Protein AF-A0A7J9WVG6-F1 (afdb_monomer)

Sequence (294 aa):
MSDHRLTCHSIALPLRGFLDGAHSSAGTVLGSSSAAVYLALGDAVVALTARSVPLMPNGATVVENEGLDAFESGAGVRLSAAGVRGGRVEVVWDRAGLVDLSVPDNQGYDARDVARKGRELLGAMGHDSDPITAIADARPELVAGEGFDGVRLLLAALRDEQPEAAADAARVLTGRGPGLTPDGDDLLAAAAAAMIAFERPAGLNRKVARELRSALLVHDLGERTGALSVTLLRSAARGQVIDPVRALLDLSVERATWMGALGRLERIGHGTGGTYALGCALGALALAGSYRRN

Nearest PDB structures (foldseek):
  8peg-assembly1_Z  TM=3.499E-01  e=4.105E-01  Escherichia coli
  2mfl-assembly1_A  TM=4.097E-01  e=1.331E+00  Escherichia coli DH1
  7a05-assembly1_A  TM=4.339E-01  e=1.903E+00  Vibrio vulnificus
  6s4m-assembly1_A  TM=1.837E-01  e=5.861E+00  Homo sapiens

Structure (mmCIF, N/CA/C/O backbone):
data_AF-A0A7J9WVG6-F1
#
_entry.id   AF-A0A7J9WVG6-F1
#
loop_
_atom_site.group_PDB
_atom_site.id
_atom_site.type_symbol
_atom_site.label_atom_id
_atom_site.label_alt_id
_atom_site.label_comp_id
_atom_site.label_asym_id
_atom_site.label_entity_id
_atom_site.label_seq_id
_atom_site.pdbx_PDB_ins_code
_atom_site.Cartn_x
_atom_site.Cartn_y
_atom_site.Cartn_z
_atom_site.occupancy
_atom_site.B_iso_or_equiv
_atom_site.auth_seq_id
_atom_site.auth_comp_id
_atom_site.auth_asym_id
_atom_site.auth_atom_id
_atom_site.pdbx_PDB_model_num
ATOM 1 N N . MET A 1 1 ? 19.992 -9.299 -30.649 1.00 50.34 1 MET A N 1
ATOM 2 C CA . MET A 1 1 ? 20.157 -10.341 -29.612 1.00 50.34 1 MET A CA 1
ATOM 3 C C . MET A 1 1 ? 20.209 -9.626 -28.270 1.00 50.34 1 MET A C 1
ATOM 5 O O . MET A 1 1 ? 20.648 -8.485 -28.261 1.00 50.34 1 MET A O 1
ATOM 9 N N . SER A 1 2 ? 19.655 -10.199 -27.200 1.00 57.50 2 SER A N 1
ATOM 10 C CA . SER A 1 2 ? 19.765 -9.629 -25.847 1.00 57.50 2 SER A CA 1
ATOM 11 C C . SER A 1 2 ? 21.112 -10.027 -25.252 1.00 57.50 2 SER A C 1
ATOM 13 O O . SER A 1 2 ? 21.437 -11.213 -25.270 1.00 57.50 2 SER A O 1
ATOM 15 N N . ASP A 1 3 ? 21.860 -9.054 -24.740 1.00 76.38 3 ASP A N 1
ATOM 16 C CA . ASP A 1 3 ? 23.181 -9.269 -24.138 1.00 76.38 3 ASP A CA 1
ATOM 17 C C . ASP A 1 3 ? 23.070 -9.610 -22.640 1.00 76.38 3 ASP A C 1
ATOM 19 O O . ASP A 1 3 ? 23.973 -10.219 -22.072 1.00 76.38 3 ASP A O 1
ATOM 23 N N . HIS A 1 4 ? 21.929 -9.291 -22.012 1.00 85.56 4 HIS A N 1
ATOM 24 C CA . HIS A 1 4 ? 21.648 -9.579 -20.606 1.00 85.56 4 HIS A CA 1
ATOM 25 C C . HIS A 1 4 ? 20.356 -10.384 -20.478 1.00 85.56 4 HIS A C 1
ATOM 27 O O . HIS A 1 4 ? 19.274 -9.901 -20.815 1.00 85.56 4 HIS A O 1
ATOM 33 N N . ARG A 1 5 ? 20.466 -11.625 -19.999 1.00 92.31 5 ARG A N 1
ATOM 34 C CA . ARG A 1 5 ? 19.318 -12.492 -19.720 1.00 92.31 5 ARG A CA 1
ATOM 35 C C . ARG A 1 5 ? 19.215 -12.717 -18.217 1.00 92.31 5 ARG A C 1
ATOM 37 O O . ARG A 1 5 ? 20.153 -13.242 -17.629 1.00 92.31 5 ARG A O 1
ATOM 44 N N . LEU A 1 6 ? 18.084 -12.331 -17.638 1.00 93.62 6 LEU A N 1
ATOM 45 C CA . LEU A 1 6 ? 17.775 -12.472 -16.217 1.00 93.62 6 LEU A CA 1
ATOM 46 C C . LEU A 1 6 ? 16.666 -13.503 -16.021 1.00 93.62 6 LEU A C 1
ATOM 48 O O . LEU A 1 6 ? 15.741 -13.609 -16.834 1.00 93.62 6 LEU A O 1
ATOM 52 N N . THR A 1 7 ? 16.743 -14.245 -14.926 1.00 93.94 7 THR A N 1
ATOM 53 C CA . THR A 1 7 ? 15.785 -15.292 -14.583 1.00 93.94 7 THR A CA 1
ATOM 54 C C . THR A 1 7 ? 14.879 -14.799 -13.474 1.00 93.94 7 THR A C 1
ATOM 56 O O . THR A 1 7 ? 15.333 -14.321 -12.438 1.00 93.94 7 THR A O 1
ATOM 59 N N . CYS A 1 8 ? 13.572 -14.929 -13.655 1.00 94.44 8 CYS A N 1
ATOM 60 C CA . CYS A 1 8 ? 12.636 -14.595 -12.601 1.00 94.44 8 CYS A CA 1
ATOM 61 C C . CYS A 1 8 ? 12.640 -15.666 -11.505 1.00 94.44 8 CYS A C 1
ATOM 63 O O . CYS A 1 8 ? 12.499 -16.857 -11.769 1.00 94.44 8 CYS A O 1
ATOM 65 N N . HIS A 1 9 ? 12.791 -15.227 -10.260 1.00 94.44 9 HIS A N 1
ATOM 66 C CA . HIS A 1 9 ? 12.661 -16.067 -9.081 1.00 94.44 9 HIS A CA 1
ATOM 67 C C . HIS A 1 9 ? 11.194 -16.247 -8.684 1.00 94.44 9 HIS A C 1
ATOM 69 O O . HIS A 1 9 ? 10.753 -17.368 -8.430 1.00 94.44 9 HIS A O 1
ATOM 75 N N . SER A 1 10 ? 10.443 -15.147 -8.622 1.00 95.50 10 SER A N 1
ATOM 76 C CA . SER A 1 10 ? 9.052 -15.153 -8.180 1.00 95.50 10 SER A CA 1
ATOM 77 C C . SER A 1 10 ? 8.214 -14.075 -8.857 1.00 95.50 10 SER A C 1
ATOM 79 O O . SER A 1 10 ? 8.707 -13.000 -9.189 1.00 95.50 10 SER A O 1
ATOM 81 N N . ILE A 1 11 ? 6.927 -14.364 -9.043 1.00 95.44 11 ILE A N 1
ATOM 82 C CA . ILE A 1 11 ? 5.929 -13.462 -9.622 1.00 95.44 11 ILE A CA 1
ATOM 83 C C . ILE A 1 11 ? 4.777 -13.330 -8.632 1.00 95.44 11 ILE A C 1
ATOM 85 O O . ILE A 1 11 ? 4.250 -14.329 -8.132 1.00 95.44 11 ILE A O 1
ATOM 89 N N . ALA A 1 12 ? 4.360 -12.095 -8.369 1.00 96.25 12 ALA A N 1
ATOM 90 C CA . ALA A 1 12 ? 3.160 -11.841 -7.593 1.00 96.25 12 ALA A CA 1
ATOM 91 C C . ALA A 1 12 ? 1.921 -12.323 -8.367 1.00 96.25 12 ALA A C 1
ATOM 93 O O . ALA A 1 12 ? 1.764 -12.023 -9.554 1.00 96.25 12 ALA A O 1
ATOM 94 N N . LEU A 1 13 ? 1.003 -13.036 -7.707 1.00 94.62 13 LEU A N 1
ATOM 95 C CA . LEU A 1 13 ? -0.240 -13.500 -8.340 1.00 94.62 13 LEU A CA 1
ATOM 96 C C . LEU A 1 13 ? -1.034 -12.392 -9.065 1.00 94.62 13 LEU A C 1
ATOM 98 O O . LEU A 1 13 ? -1.532 -12.669 -10.159 1.00 94.62 13 LEU A O 1
ATOM 102 N N . PRO A 1 14 ? -1.134 -11.143 -8.557 1.00 91.00 14 PRO A N 1
ATOM 103 C CA . PRO A 1 14 ? -1.806 -10.074 -9.294 1.00 91.00 14 PRO A CA 1
ATOM 104 C C . PRO A 1 14 ? -1.133 -9.754 -10.635 1.00 91.00 14 PRO A C 1
ATOM 106 O O . PRO A 1 14 ? -1.826 -9.582 -11.639 1.00 91.00 14 PRO A O 1
ATOM 109 N N . LEU A 1 15 ? 0.205 -9.750 -10.688 1.00 92.38 15 LEU A N 1
ATOM 110 C CA . LEU A 1 15 ? 0.941 -9.610 -11.945 1.00 92.38 15 LEU A CA 1
ATOM 111 C C . LEU A 1 15 ? 0.697 -10.810 -12.869 1.00 92.38 15 LEU A C 1
ATOM 113 O O . LEU A 1 15 ? 0.513 -10.624 -14.070 1.00 92.38 15 LEU A O 1
ATOM 117 N N . ARG A 1 16 ? 0.635 -12.036 -12.333 1.00 90.81 16 ARG A N 1
ATOM 118 C CA . ARG A 1 16 ? 0.307 -13.217 -13.144 1.00 90.81 16 ARG A CA 1
ATOM 119 C C . ARG A 1 16 ? -1.070 -13.089 -13.803 1.00 90.81 16 ARG A C 1
ATOM 121 O O . ARG A 1 16 ? -1.178 -13.323 -15.001 1.00 90.81 16 ARG A O 1
ATOM 128 N N . GLY A 1 17 ? -2.086 -12.649 -13.061 1.00 86.31 17 GLY A N 1
ATOM 129 C CA . GLY A 1 17 ? -3.422 -12.405 -13.615 1.00 86.31 17 GLY A CA 1
ATOM 130 C C . GLY A 1 17 ? -3.431 -11.330 -14.709 1.00 86.31 17 GLY A C 1
ATOM 131 O O . GLY A 1 17 ? -4.105 -11.490 -15.725 1.00 86.31 17 GLY A O 1
ATOM 132 N N . PHE A 1 18 ? -2.636 -10.267 -14.546 1.00 86.06 18 PHE A N 1
ATOM 133 C CA . PHE A 1 18 ? -2.433 -9.258 -15.591 1.00 86.06 18 PHE A CA 1
ATOM 134 C C . PHE A 1 18 ? -1.791 -9.854 -16.857 1.00 86.06 18 PHE A C 1
ATOM 136 O O . PHE A 1 18 ? -2.242 -9.573 -17.966 1.00 86.06 18 PHE A O 1
ATOM 143 N N . LEU A 1 19 ? -0.783 -10.718 -16.698 1.00 86.00 19 LEU A N 1
ATOM 144 C CA . LEU A 1 19 ? -0.111 -11.410 -17.804 1.00 86.00 19 LEU A CA 1
ATOM 145 C C . LEU A 1 19 ? -1.028 -12.381 -18.555 1.00 86.00 19 LEU A C 1
ATOM 147 O O . LEU A 1 19 ? -0.918 -12.490 -19.770 1.00 86.00 19 LEU A O 1
ATOM 151 N N . ASP A 1 20 ? -1.922 -13.076 -17.853 1.00 83.50 20 ASP A N 1
ATOM 152 C CA . ASP A 1 20 ? -2.851 -14.028 -18.473 1.00 83.50 20 ASP A CA 1
ATOM 153 C C . ASP A 1 20 ? -3.921 -13.322 -19.327 1.00 83.50 20 ASP A C 1
ATOM 155 O O . ASP A 1 20 ? -4.368 -13.866 -20.337 1.00 83.50 20 ASP A O 1
ATOM 159 N N . GLY A 1 21 ? -4.300 -12.092 -18.961 1.00 77.81 21 GLY A N 1
ATOM 160 C CA . GLY A 1 21 ? -5.209 -11.255 -19.752 1.00 77.81 21 GLY A CA 1
ATOM 161 C C . GLY A 1 21 ? -4.528 -10.505 -20.904 1.00 77.81 21 GLY A C 1
ATOM 162 O O . GLY A 1 21 ? -5.177 -10.176 -21.897 1.00 77.81 21 GLY A O 1
ATOM 163 N N . ALA A 1 22 ? -3.226 -10.236 -20.794 1.00 66.50 22 ALA A N 1
ATOM 164 C CA . ALA A 1 22 ? -2.458 -9.499 -21.790 1.00 66.50 22 ALA A CA 1
ATOM 165 C C . ALA A 1 22 ? -1.686 -10.450 -22.720 1.00 66.50 22 ALA A C 1
ATOM 167 O O . ALA A 1 22 ? -0.625 -10.956 -22.367 1.00 66.50 22 ALA A O 1
ATOM 168 N N . HIS A 1 23 ? -2.155 -10.642 -23.960 1.00 66.44 23 HIS A N 1
ATOM 169 C CA . HIS A 1 23 ? -1.407 -11.421 -24.964 1.00 66.44 23 HIS A CA 1
ATOM 170 C C . HIS A 1 23 ? 0.027 -10.890 -25.161 1.00 66.44 23 HIS A C 1
ATOM 172 O O . HIS A 1 23 ? 0.986 -11.660 -25.236 1.00 66.44 23 HIS A O 1
ATOM 178 N N . SER A 1 24 ? 0.173 -9.564 -25.224 1.00 79.94 24 SER A N 1
ATOM 179 C CA . SER A 1 24 ? 1.432 -8.834 -25.079 1.00 79.94 24 SER A CA 1
ATOM 180 C C . SER A 1 24 ? 1.130 -7.347 -24.900 1.00 79.94 24 SER A C 1
ATOM 182 O O . SER A 1 24 ? 0.248 -6.819 -25.577 1.00 79.94 24 SER A O 1
ATOM 184 N N . SER A 1 25 ? 1.887 -6.668 -24.039 1.00 87.88 25 SER A N 1
ATOM 185 C CA . SER A 1 25 ? 1.748 -5.228 -23.796 1.00 87.88 25 SER A CA 1
ATOM 186 C C . SER A 1 25 ? 3.049 -4.507 -24.127 1.00 87.88 25 SER A C 1
ATOM 188 O O . SER A 1 25 ? 4.124 -4.913 -23.682 1.00 87.88 25 SER A O 1
ATOM 190 N N . ALA A 1 26 ? 2.955 -3.439 -24.920 1.00 93.31 26 ALA A N 1
ATOM 191 C CA . ALA A 1 26 ? 4.053 -2.503 -25.126 1.00 93.31 26 ALA A CA 1
ATOM 192 C C . ALA A 1 26 ? 4.050 -1.449 -24.014 1.00 93.31 26 ALA A C 1
ATOM 194 O O . ALA A 1 26 ? 2.989 -1.066 -23.520 1.00 93.31 26 ALA A O 1
ATOM 195 N N . GLY A 1 27 ? 5.233 -0.988 -23.633 1.00 95.12 27 GLY A N 1
ATOM 196 C CA . GLY A 1 27 ? 5.402 -0.024 -22.558 1.00 95.12 27 GLY A CA 1
ATOM 197 C C . GLY A 1 27 ? 6.716 0.724 -22.640 1.00 95.12 27 GLY A C 1
ATOM 198 O O . GLY A 1 27 ? 7.462 0.591 -23.613 1.00 95.12 27 GLY A O 1
ATOM 199 N N . THR A 1 28 ? 7.011 1.478 -21.590 1.00 96.75 28 THR A N 1
ATOM 200 C CA . THR A 1 28 ? 8.250 2.244 -21.449 1.00 96.75 28 THR A CA 1
ATOM 201 C C . THR A 1 28 ? 8.879 2.027 -20.079 1.00 96.75 28 THR A C 1
ATOM 203 O O . THR A 1 28 ? 8.191 1.798 -19.084 1.00 96.75 28 THR A O 1
ATOM 206 N N . VAL A 1 29 ? 10.206 2.092 -20.013 1.00 96.75 29 VAL A N 1
ATOM 207 C CA . VAL A 1 29 ? 10.931 2.118 -18.740 1.00 96.75 29 VAL A CA 1
ATOM 208 C C . VAL A 1 29 ? 10.735 3.489 -18.094 1.00 96.75 29 VAL A C 1
ATOM 210 O O . VAL A 1 29 ? 11.120 4.503 -18.672 1.00 96.75 29 VAL A O 1
ATOM 213 N N . LEU A 1 30 ? 10.159 3.533 -16.893 1.00 94.50 30 LEU A N 1
ATOM 214 C CA . LEU A 1 30 ? 10.039 4.763 -16.102 1.00 94.50 30 LEU A CA 1
ATOM 215 C C . LEU A 1 30 ? 11.356 5.123 -15.411 1.00 94.50 30 LEU A C 1
ATOM 217 O O . LEU A 1 30 ? 11.703 6.293 -15.292 1.00 94.50 30 LEU A O 1
ATOM 221 N N . GLY A 1 31 ? 12.081 4.106 -14.956 1.00 93.19 31 GLY A N 1
ATOM 222 C CA . GLY A 1 31 ? 13.366 4.249 -14.292 1.00 93.19 31 GLY A CA 1
ATOM 223 C C . GLY A 1 31 ? 13.932 2.892 -13.907 1.00 93.19 31 GLY A C 1
ATOM 224 O O . GLY A 1 31 ? 13.181 1.927 -13.732 1.00 93.19 31 GLY A O 1
ATOM 225 N N . SER A 1 32 ? 15.251 2.830 -13.781 1.00 93.62 32 SER A N 1
ATOM 226 C CA . SER A 1 32 ? 15.993 1.624 -13.431 1.00 93.62 32 SER A CA 1
ATOM 227 C C . SER A 1 32 ? 17.107 1.927 -12.432 1.00 93.62 32 SER A C 1
ATOM 229 O O . SER A 1 32 ? 17.576 3.055 -12.277 1.00 93.62 32 SER A O 1
ATOM 231 N N . SER A 1 33 ? 17.497 0.887 -11.714 1.00 91.44 33 SER A N 1
ATOM 232 C CA . SER A 1 33 ? 18.620 0.829 -10.789 1.00 91.44 33 SER A CA 1
ATOM 233 C C . SER A 1 33 ? 19.057 -0.630 -10.679 1.00 91.44 33 SER A C 1
ATOM 235 O O . SER A 1 33 ? 18.370 -1.522 -11.179 1.00 91.44 33 SER A O 1
ATOM 237 N N . SER A 1 34 ? 20.143 -0.902 -9.958 1.00 89.69 34 SER A N 1
ATOM 238 C CA . SER A 1 34 ? 20.548 -2.283 -9.672 1.00 89.69 34 SER A CA 1
ATOM 239 C C . SER A 1 34 ? 19.482 -3.064 -8.891 1.00 89.69 34 SER A C 1
ATOM 241 O O . SER A 1 34 ? 19.377 -4.278 -9.035 1.00 89.69 34 SER A O 1
ATOM 243 N N . ALA A 1 35 ? 18.662 -2.377 -8.089 1.00 90.69 35 ALA A N 1
ATOM 244 C CA . ALA A 1 35 ? 17.692 -3.001 -7.195 1.00 90.69 35 ALA A CA 1
ATOM 245 C C . ALA A 1 35 ? 16.281 -3.131 -7.790 1.00 90.69 35 ALA A C 1
ATOM 247 O O . ALA A 1 35 ? 15.523 -4.005 -7.368 1.00 90.69 35 ALA A O 1
ATOM 248 N N . ALA A 1 36 ? 15.902 -2.261 -8.727 1.00 92.75 36 ALA A N 1
ATOM 249 C CA . ALA A 1 36 ? 14.561 -2.251 -9.300 1.00 92.75 36 ALA A CA 1
ATOM 250 C C . ALA A 1 36 ? 14.499 -1.545 -10.656 1.00 92.75 36 ALA A C 1
ATOM 252 O O . ALA A 1 36 ? 15.204 -0.561 -10.884 1.00 92.75 36 ALA A O 1
ATOM 253 N N . VAL A 1 37 ? 13.574 -1.995 -11.500 1.00 95.19 37 VAL A N 1
ATOM 254 C CA . VAL A 1 37 ? 13.115 -1.304 -12.709 1.00 95.19 37 VAL A CA 1
ATOM 255 C C . VAL A 1 37 ? 11.590 -1.221 -12.705 1.00 95.19 37 VAL A C 1
ATOM 257 O O . VAL A 1 37 ? 10.898 -2.182 -12.363 1.00 95.19 37 VAL A O 1
ATOM 260 N N . TYR A 1 38 ? 11.067 -0.064 -13.102 1.00 96.25 38 TYR A N 1
ATOM 261 C CA . TYR A 1 38 ? 9.634 0.200 -13.190 1.00 96.25 38 TYR A CA 1
ATOM 262 C C . TYR A 1 38 ? 9.226 0.390 -14.647 1.00 96.25 38 TYR A C 1
ATOM 264 O O . TYR A 1 38 ? 9.814 1.198 -15.367 1.00 96.25 38 TYR A O 1
ATOM 272 N N . LEU A 1 39 ? 8.214 -0.353 -15.083 1.00 96.69 39 LEU A N 1
ATOM 273 C CA . LEU A 1 39 ? 7.766 -0.422 -16.470 1.00 96.69 39 LEU A CA 1
ATOM 274 C C . LEU A 1 39 ? 6.335 0.101 -16.571 1.00 96.69 39 LEU A C 1
ATOM 276 O O . LEU A 1 39 ? 5.424 -0.523 -16.034 1.00 96.69 39 LEU A O 1
ATOM 280 N N . ALA A 1 40 ? 6.119 1.218 -17.260 1.00 95.56 40 ALA A N 1
ATOM 281 C CA . ALA A 1 40 ? 4.779 1.715 -17.554 1.00 95.56 40 ALA A CA 1
ATOM 282 C C . ALA A 1 40 ? 4.163 0.925 -18.710 1.00 95.56 40 ALA A C 1
ATOM 284 O O . ALA A 1 40 ? 4.734 0.857 -19.798 1.00 95.56 40 ALA A O 1
ATOM 285 N N . LEU A 1 41 ? 2.992 0.337 -18.475 1.00 92.94 41 LEU A N 1
ATOM 286 C CA . LEU A 1 41 ? 2.266 -0.526 -19.403 1.00 92.94 41 LEU A CA 1
ATOM 287 C C . LEU A 1 41 ? 0.787 -0.128 -19.391 1.00 92.94 41 LEU A C 1
ATOM 289 O O . LEU A 1 41 ? -0.013 -0.677 -18.635 1.00 92.94 41 LEU A O 1
ATOM 293 N N . GLY A 1 42 ? 0.425 0.852 -20.221 1.00 88.44 42 GLY A N 1
ATOM 294 C CA . GLY A 1 42 ? -0.917 1.434 -20.202 1.00 88.44 42 GLY A CA 1
ATOM 295 C C . GLY A 1 42 ? -1.173 2.186 -18.895 1.00 88.44 42 GLY A C 1
ATOM 296 O O . GLY A 1 42 ? -0.459 3.135 -18.584 1.00 88.44 42 GLY A O 1
ATOM 297 N N . ASP A 1 43 ? -2.184 1.760 -18.138 1.00 87.31 43 ASP A N 1
ATOM 298 C CA . ASP A 1 43 ? -2.589 2.363 -16.862 1.00 87.31 43 ASP A CA 1
ATOM 299 C C . ASP A 1 43 ? -1.985 1.672 -15.624 1.00 87.31 43 ASP A C 1
ATOM 301 O O . ASP A 1 43 ? -2.358 1.988 -14.491 1.00 87.31 43 ASP A O 1
ATOM 305 N N . ALA A 1 44 ? -1.062 0.731 -15.837 1.00 91.81 44 ALA A N 1
ATOM 306 C CA . ALA A 1 44 ? -0.383 -0.015 -14.790 1.00 91.81 44 ALA A CA 1
ATOM 307 C C . ALA A 1 44 ? 1.136 0.162 -14.868 1.00 91.81 44 ALA A C 1
ATOM 309 O O . ALA A 1 44 ? 1.719 0.349 -15.938 1.00 91.81 44 ALA A O 1
ATOM 310 N N . VAL A 1 45 ? 1.791 0.039 -13.717 1.00 96.06 45 VAL A N 1
ATOM 311 C CA . VAL A 1 45 ? 3.245 -0.098 -13.625 1.00 96.06 45 VAL A CA 1
ATOM 312 C C . VAL A 1 45 ? 3.583 -1.521 -13.216 1.00 96.06 45 VAL A C 1
ATOM 314 O O . VAL A 1 45 ? 3.003 -2.034 -12.266 1.00 96.06 45 VAL A O 1
ATOM 317 N N . VAL A 1 46 ? 4.543 -2.149 -13.887 1.00 96.38 46 VAL A N 1
ATOM 318 C CA . VAL A 1 46 ? 5.130 -3.425 -13.462 1.00 96.38 46 VAL A CA 1
ATOM 319 C C . VAL A 1 46 ? 6.496 -3.170 -12.847 1.00 96.38 46 VAL A C 1
ATOM 321 O O . VAL A 1 46 ? 7.318 -2.473 -13.439 1.00 96.38 46 VAL A O 1
ATOM 324 N N . ALA A 1 47 ? 6.737 -3.725 -11.662 1.00 96.00 47 ALA A N 1
ATOM 325 C CA . ALA A 1 47 ? 8.019 -3.618 -10.972 1.00 96.00 47 ALA A CA 1
ATOM 326 C C . ALA A 1 47 ? 8.817 -4.918 -11.127 1.00 96.00 47 ALA A C 1
ATOM 328 O O . ALA A 1 47 ? 8.335 -5.982 -10.744 1.00 96.00 47 ALA A O 1
ATOM 329 N N . LEU A 1 48 ? 10.039 -4.854 -11.655 1.00 95.94 48 LEU A N 1
ATOM 330 C CA . LEU A 1 48 ? 10.987 -5.966 -11.542 1.00 95.94 48 LEU A CA 1
ATOM 331 C C . LEU A 1 48 ? 12.024 -5.597 -10.495 1.00 95.94 48 LEU A C 1
ATOM 333 O O . LEU A 1 48 ? 12.612 -4.521 -10.578 1.00 95.94 48 LEU A O 1
ATOM 337 N N . THR A 1 49 ? 12.235 -6.463 -9.513 1.00 94.25 49 THR A N 1
ATOM 338 C CA . THR A 1 49 ? 13.070 -6.158 -8.352 1.00 94.25 49 THR A CA 1
ATOM 339 C C . THR A 1 49 ? 14.141 -7.214 -8.111 1.00 94.25 49 THR A C 1
ATOM 341 O O . THR A 1 49 ? 13.956 -8.393 -8.410 1.00 94.25 49 THR A O 1
ATOM 344 N N . ALA A 1 50 ? 15.273 -6.808 -7.544 1.00 92.38 50 ALA A N 1
ATOM 345 C CA . ALA A 1 50 ? 16.257 -7.729 -6.991 1.00 92.38 50 ALA A CA 1
ATOM 346 C C . ALA A 1 50 ? 15.719 -8.377 -5.701 1.00 92.38 50 ALA A C 1
ATOM 348 O O . ALA A 1 50 ? 14.829 -7.837 -5.043 1.00 92.38 50 ALA A O 1
ATOM 349 N N . ARG A 1 51 ? 16.303 -9.507 -5.277 1.00 88.44 51 ARG A N 1
ATOM 350 C CA . ARG A 1 51 ? 15.876 -10.240 -4.060 1.00 88.44 51 ARG A CA 1
ATOM 351 C C . ARG A 1 51 ? 15.986 -9.450 -2.756 1.00 88.44 51 ARG A C 1
ATOM 353 O O . ARG A 1 51 ? 15.374 -9.827 -1.760 1.00 88.44 51 ARG A O 1
ATOM 360 N N . SER A 1 52 ? 16.782 -8.387 -2.741 1.00 84.88 52 SER A N 1
ATOM 361 C CA . SER A 1 52 ? 16.922 -7.493 -1.590 1.00 84.88 52 SER A CA 1
ATOM 362 C C . SER A 1 52 ? 15.712 -6.578 -1.389 1.00 84.88 52 SER A C 1
ATOM 364 O O . SER A 1 52 ? 15.522 -6.070 -0.283 1.00 84.88 52 SER A O 1
ATOM 366 N N . VAL A 1 53 ? 14.897 -6.378 -2.427 1.00 89.00 53 VAL A N 1
ATOM 367 C CA . VAL A 1 53 ? 13.702 -5.537 -2.392 1.00 89.00 53 VAL A CA 1
ATOM 368 C C . VAL A 1 53 ? 12.475 -6.435 -2.236 1.00 89.00 53 VAL A C 1
ATOM 370 O O . VAL A 1 53 ? 12.300 -7.369 -3.024 1.00 89.00 53 VAL A O 1
ATOM 373 N N . PRO A 1 54 ? 11.604 -6.180 -1.246 1.00 91.19 54 PRO A N 1
ATOM 374 C CA . PRO A 1 54 ? 10.417 -7.001 -1.054 1.00 91.19 54 PRO A CA 1
ATOM 375 C C . PRO A 1 54 ? 9.502 -7.016 -2.284 1.00 91.19 54 PRO A C 1
ATOM 377 O O . PRO A 1 54 ? 9.325 -6.003 -2.962 1.00 91.19 54 PRO A O 1
ATOM 380 N N . LEU A 1 55 ? 8.917 -8.182 -2.565 1.00 93.69 55 LEU A N 1
ATOM 381 C CA . LEU A 1 55 ? 8.063 -8.384 -3.732 1.00 93.69 55 LEU A CA 1
ATOM 382 C C . LEU A 1 55 ? 6.803 -7.513 -3.643 1.00 93.69 55 LEU A C 1
ATOM 384 O O . LEU A 1 55 ? 6.031 -7.615 -2.686 1.00 93.69 55 LEU A O 1
ATOM 388 N N . MET A 1 56 ? 6.601 -6.683 -4.667 1.00 94.31 56 MET A N 1
ATOM 389 C CA . MET A 1 56 ? 5.444 -5.798 -4.820 1.00 94.31 56 MET A CA 1
ATOM 390 C C . MET A 1 56 ? 4.274 -6.536 -5.496 1.00 94.31 56 MET A C 1
ATOM 392 O O . MET A 1 56 ? 4.513 -7.423 -6.320 1.00 94.31 56 MET A O 1
ATOM 396 N N . PRO A 1 57 ? 3.008 -6.163 -5.223 1.00 95.62 57 PRO A N 1
ATOM 397 C CA . PRO A 1 57 ? 1.836 -6.835 -5.800 1.00 95.62 57 PRO A CA 1
ATOM 398 C C . PRO A 1 57 ? 1.784 -6.755 -7.332 1.00 95.62 57 PRO A C 1
ATOM 400 O O . PRO A 1 57 ? 1.293 -7.666 -7.991 1.00 95.62 57 PRO A O 1
ATOM 403 N N . ASN A 1 58 ? 2.337 -5.692 -7.908 1.00 95.75 58 ASN A N 1
ATOM 404 C CA . ASN A 1 58 ? 2.449 -5.449 -9.343 1.00 95.75 58 ASN A CA 1
ATOM 405 C C . ASN A 1 58 ? 3.784 -5.936 -9.934 1.00 95.75 58 ASN A C 1
ATOM 407 O O . ASN A 1 58 ? 4.203 -5.444 -10.982 1.00 95.75 58 ASN A O 1
ATOM 411 N N . GLY A 1 59 ? 4.497 -6.832 -9.248 1.00 95.62 59 GLY A N 1
ATOM 412 C CA . GLY A 1 59 ? 5.893 -7.091 -9.558 1.00 95.62 59 GLY A CA 1
ATOM 413 C C . GLY A 1 59 ? 6.328 -8.545 -9.611 1.00 95.62 59 GLY A C 1
ATOM 414 O O . GLY A 1 59 ? 5.578 -9.488 -9.347 1.00 95.62 59 GLY A O 1
ATOM 415 N N . ALA A 1 60 ? 7.591 -8.688 -9.987 1.00 95.88 60 ALA A N 1
ATOM 416 C CA . ALA A 1 60 ? 8.328 -9.933 -10.035 1.00 95.88 60 ALA A CA 1
ATOM 417 C C . ALA A 1 60 ? 9.744 -9.708 -9.499 1.00 95.88 60 ALA A C 1
ATOM 419 O O . ALA A 1 60 ? 10.336 -8.650 -9.706 1.00 95.88 60 ALA A O 1
ATOM 420 N N . THR A 1 61 ? 10.304 -10.714 -8.842 1.00 95.38 61 THR A N 1
ATOM 421 C CA . THR A 1 61 ? 11.680 -10.683 -8.349 1.00 95.38 61 THR A CA 1
ATOM 422 C C . THR A 1 61 ? 12.576 -11.494 -9.277 1.00 95.38 61 THR A C 1
ATOM 424 O O . THR A 1 61 ? 12.213 -12.604 -9.669 1.00 95.38 61 THR A O 1
ATOM 427 N N . VAL A 1 62 ? 13.745 -10.966 -9.634 1.00 94.44 62 VAL A N 1
ATOM 428 C CA . VAL A 1 62 ? 14.773 -11.679 -10.413 1.00 94.44 62 VAL A CA 1
ATOM 429 C C . VAL A 1 62 ? 15.766 -12.400 -9.498 1.00 94.44 62 VAL A C 1
ATOM 431 O O . VAL A 1 62 ? 15.937 -12.036 -8.336 1.00 94.44 62 VAL A O 1
ATOM 434 N N . VAL A 1 63 ? 16.385 -13.470 -9.996 1.00 88.38 63 VAL A N 1
ATOM 435 C CA . VAL A 1 63 ? 17.385 -14.261 -9.260 1.00 88.38 63 VAL A CA 1
ATOM 436 C C . VAL A 1 63 ? 18.684 -13.472 -9.117 1.00 88.38 63 VAL A C 1
ATOM 438 O O . VAL A 1 63 ? 19.329 -13.499 -8.064 1.00 88.38 63 VAL A O 1
ATOM 441 N N . GLU A 1 64 ? 19.074 -12.799 -10.188 1.00 84.44 64 GLU A N 1
ATOM 442 C CA . GLU A 1 64 ? 20.291 -12.017 -10.289 1.00 84.44 64 GLU A CA 1
ATOM 443 C C . GLU A 1 64 ? 20.181 -10.739 -9.443 1.00 84.44 64 GLU A C 1
ATOM 445 O O . GLU A 1 64 ? 19.124 -10.122 -9.344 1.00 84.44 64 GLU A O 1
ATOM 450 N N . ASN A 1 65 ? 21.282 -10.338 -8.807 1.00 74.19 65 ASN A N 1
ATOM 451 C CA . ASN A 1 65 ? 21.318 -9.116 -7.993 1.00 74.19 65 ASN A CA 1
ATOM 452 C C . ASN A 1 65 ? 21.724 -7.872 -8.808 1.00 74.19 65 ASN A C 1
ATOM 454 O O . ASN A 1 65 ? 21.763 -6.777 -8.258 1.00 74.19 65 ASN A O 1
ATOM 458 N N . GLU A 1 66 ? 22.057 -8.051 -10.088 1.00 76.38 66 GLU A N 1
ATOM 459 C CA . GLU A 1 66 ? 22.570 -7.025 -11.001 1.00 76.38 66 GLU A CA 1
ATOM 460 C C . GLU A 1 66 ? 21.948 -7.205 -12.395 1.00 76.38 66 GLU A C 1
ATOM 462 O O . GLU A 1 66 ? 21.448 -8.284 -12.724 1.00 76.38 66 GLU A O 1
ATOM 467 N N . GLY A 1 67 ? 21.985 -6.154 -13.221 1.00 84.56 67 GLY A N 1
ATOM 468 C CA . GLY A 1 67 ? 21.507 -6.179 -14.606 1.00 84.56 67 GLY A CA 1
ATOM 469 C C . GLY A 1 67 ? 20.124 -5.564 -14.824 1.00 84.56 67 GLY A C 1
ATOM 470 O O . GLY A 1 67 ? 19.710 -5.401 -15.970 1.00 84.56 67 GLY A O 1
ATOM 471 N N . LEU A 1 68 ? 19.409 -5.178 -13.760 1.00 91.25 68 LEU A N 1
ATOM 472 C CA . LEU A 1 68 ? 18.177 -4.383 -13.882 1.00 91.25 68 LEU A CA 1
ATOM 473 C C . LEU A 1 68 ? 18.460 -2.929 -14.293 1.00 91.25 68 LEU A C 1
ATOM 475 O O . LEU A 1 68 ? 17.638 -2.305 -14.959 1.00 91.25 68 LEU A O 1
ATOM 479 N N . ASP A 1 69 ? 19.637 -2.411 -13.957 1.00 91.44 69 ASP A N 1
ATOM 480 C CA . ASP A 1 69 ? 20.151 -1.104 -14.370 1.00 91.44 69 ASP A CA 1
ATOM 481 C C . ASP A 1 69 ? 20.475 -1.027 -15.869 1.00 91.44 69 ASP A C 1
ATOM 483 O O . ASP A 1 69 ? 20.549 0.066 -16.424 1.00 91.44 69 ASP A O 1
ATOM 487 N N . ALA A 1 70 ? 20.592 -2.170 -16.553 1.00 92.94 70 ALA A N 1
ATOM 488 C CA . ALA A 1 70 ? 20.761 -2.222 -18.004 1.00 92.94 70 ALA A CA 1
ATOM 489 C C . ALA A 1 70 ? 19.483 -1.845 -18.786 1.00 92.94 70 ALA A C 1
ATOM 491 O O . ALA A 1 70 ? 19.530 -1.688 -20.008 1.00 92.94 70 ALA A O 1
ATOM 492 N N . PHE A 1 71 ? 18.334 -1.697 -18.115 1.00 93.75 71 PHE A N 1
ATOM 493 C CA . PHE A 1 71 ? 17.165 -1.058 -18.715 1.00 93.75 71 PHE A CA 1
ATOM 494 C C . PHE A 1 71 ? 17.380 0.456 -18.790 1.00 93.75 71 PHE A C 1
ATOM 496 O O . PHE A 1 71 ? 17.549 1.115 -17.771 1.00 93.75 71 PHE A O 1
ATOM 503 N N . GLU A 1 72 ? 17.317 1.031 -19.987 1.00 93.38 72 GLU A N 1
ATOM 504 C CA . GLU A 1 72 ? 17.464 2.477 -20.177 1.00 93.38 72 GLU A CA 1
ATOM 505 C C . GLU A 1 72 ? 16.136 3.207 -19.923 1.00 93.38 72 GLU A C 1
ATOM 507 O O . GLU A 1 72 ? 15.107 2.856 -20.504 1.00 93.38 72 GLU A O 1
ATOM 512 N N . SER A 1 73 ? 16.144 4.244 -19.082 1.00 94.62 73 SER A N 1
ATOM 513 C CA . SER A 1 73 ? 14.967 5.091 -18.841 1.00 94.62 73 SER A CA 1
ATOM 514 C C . SER A 1 73 ? 14.424 5.684 -20.144 1.00 94.62 73 SER A C 1
ATOM 516 O O . SER A 1 73 ? 15.171 6.210 -20.965 1.00 94.62 73 SER A O 1
ATOM 518 N N . GLY A 1 74 ? 13.107 5.610 -20.334 1.00 94.69 74 GLY A N 1
ATOM 519 C CA . GLY A 1 74 ? 12.422 6.032 -21.557 1.00 94.69 74 GLY A CA 1
ATOM 520 C C . GLY A 1 74 ? 12.454 5.005 -22.694 1.00 94.69 74 GLY A C 1
ATOM 521 O O . GLY A 1 74 ? 11.719 5.171 -23.669 1.00 94.69 74 GLY A O 1
ATOM 522 N N . ALA A 1 75 ? 13.238 3.926 -22.587 1.00 95.44 75 ALA A N 1
ATOM 523 C CA . ALA A 1 75 ? 13.285 2.900 -23.621 1.00 95.44 75 ALA A CA 1
ATOM 524 C C . ALA A 1 75 ? 11.980 2.099 -23.695 1.00 95.44 75 ALA A C 1
ATOM 526 O O . ALA A 1 75 ? 11.301 1.858 -22.694 1.00 95.44 75 ALA A O 1
ATOM 527 N N . GLY A 1 76 ? 11.647 1.649 -24.905 1.00 96.62 76 GLY A N 1
ATOM 528 C CA . GLY A 1 76 ? 10.502 0.779 -25.140 1.00 96.62 76 GLY A CA 1
ATOM 529 C C . GLY A 1 76 ? 10.724 -0.626 -24.580 1.00 96.62 76 GLY A C 1
ATOM 530 O O . GLY A 1 76 ? 11.793 -1.220 -24.751 1.00 96.62 76 GLY A O 1
ATOM 531 N N . VAL A 1 77 ? 9.684 -1.184 -23.965 1.00 96.38 77 VAL A N 1
ATOM 532 C CA . VAL A 1 77 ? 9.659 -2.563 -23.468 1.00 96.38 77 VAL A CA 1
ATOM 533 C C . VAL A 1 77 ? 8.449 -3.316 -23.992 1.00 96.38 77 VAL A C 1
ATOM 535 O O . VAL A 1 77 ? 7.423 -2.735 -24.351 1.00 96.38 77 VAL A O 1
ATOM 538 N N . ARG A 1 78 ? 8.561 -4.640 -24.017 1.00 95.06 78 ARG A N 1
ATOM 539 C CA . ARG A 1 78 ? 7.460 -5.550 -24.305 1.00 95.06 78 ARG A CA 1
ATOM 540 C C . ARG A 1 78 ? 7.324 -6.559 -23.178 1.00 95.06 78 ARG A C 1
ATOM 542 O O . ARG A 1 78 ? 8.267 -7.291 -22.887 1.00 95.06 78 ARG A O 1
ATOM 549 N N . LEU A 1 79 ? 6.136 -6.613 -22.594 1.00 93.56 79 LEU A N 1
ATOM 550 C CA . LEU A 1 79 ? 5.722 -7.623 -21.633 1.00 93.56 79 LEU A CA 1
ATOM 551 C C . LEU A 1 79 ? 4.901 -8.705 -22.344 1.00 93.56 79 LEU A C 1
ATOM 553 O O . LEU A 1 79 ? 4.098 -8.413 -23.236 1.00 93.56 79 LEU A O 1
ATOM 557 N N . SER A 1 80 ? 5.106 -9.959 -21.959 1.00 91.25 80 SER A N 1
ATOM 558 C CA . SER A 1 80 ? 4.339 -11.111 -22.437 1.00 91.25 80 SER A CA 1
ATOM 559 C C . SER A 1 80 ? 4.330 -12.232 -21.396 1.00 91.25 80 SER A C 1
ATOM 561 O O . SER A 1 80 ? 5.078 -12.186 -20.417 1.00 91.25 80 SER A O 1
ATOM 563 N N . ALA A 1 81 ? 3.564 -13.291 -21.660 1.00 88.06 81 ALA A N 1
ATOM 564 C CA . ALA A 1 81 ? 3.562 -14.512 -20.854 1.00 88.06 81 ALA A CA 1
ATOM 565 C C . ALA A 1 81 ? 4.914 -15.259 -20.814 1.00 88.06 81 ALA A C 1
ATOM 567 O O . ALA A 1 81 ? 5.068 -16.167 -20.002 1.00 88.06 81 ALA A O 1
ATOM 568 N N . ALA A 1 82 ? 5.887 -14.899 -21.661 1.00 89.19 82 ALA A N 1
ATOM 569 C CA . ALA A 1 82 ? 7.235 -15.476 -21.647 1.00 89.19 82 ALA A CA 1
ATOM 570 C C . ALA A 1 82 ? 8.247 -14.649 -20.833 1.00 89.19 82 ALA A C 1
ATOM 572 O O . ALA A 1 82 ? 9.252 -15.189 -20.367 1.00 89.19 82 ALA A O 1
ATOM 573 N N . GLY A 1 83 ? 8.009 -13.344 -20.682 1.00 92.50 83 GLY A N 1
ATOM 574 C CA . GLY A 1 83 ? 8.995 -12.447 -20.095 1.00 92.50 83 GLY A CA 1
ATOM 575 C C . GLY A 1 83 ? 8.759 -10.963 -20.352 1.00 92.50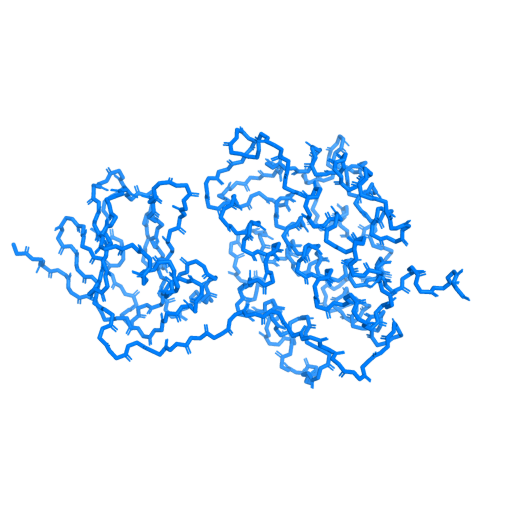 83 GLY A C 1
ATOM 576 O O . GLY A 1 83 ? 7.787 -10.564 -21.004 1.00 92.50 83 GLY A O 1
ATOM 577 N N . VAL A 1 84 ? 9.720 -10.163 -19.894 1.00 94.62 84 VAL A N 1
ATOM 578 C CA . VAL A 1 84 ? 9.943 -8.777 -20.328 1.00 94.62 84 VAL A CA 1
ATOM 579 C C . VAL A 1 84 ? 11.117 -8.741 -21.290 1.00 94.62 84 VAL A C 1
ATOM 581 O O . VAL A 1 84 ? 12.151 -9.356 -21.043 1.00 94.62 84 VAL A O 1
ATOM 584 N N . ARG A 1 85 ? 10.997 -7.955 -22.357 1.00 94.69 85 ARG A N 1
ATOM 585 C CA . ARG A 1 85 ? 12.118 -7.634 -23.240 1.00 94.69 85 ARG A CA 1
ATOM 586 C C . ARG A 1 85 ? 12.215 -6.131 -23.452 1.00 94.69 85 ARG A C 1
ATOM 588 O O . ARG A 1 85 ? 11.215 -5.504 -23.792 1.00 94.69 85 ARG A O 1
ATOM 595 N N . GLY A 1 86 ? 13.403 -5.564 -23.285 1.00 92.81 86 GLY A N 1
ATOM 596 C CA . GLY A 1 86 ? 13.660 -4.136 -23.469 1.00 92.81 86 GLY A CA 1
ATOM 597 C C . GLY A 1 86 ? 15.119 -3.891 -23.817 1.00 92.81 86 GLY A C 1
ATOM 598 O O . GLY A 1 86 ? 16.003 -4.336 -23.092 1.00 92.81 86 GLY A O 1
ATOM 599 N N . GLY A 1 87 ? 15.381 -3.215 -24.939 1.00 88.06 87 GLY A N 1
ATOM 600 C CA . GLY A 1 87 ? 16.747 -2.979 -25.418 1.00 88.06 87 GLY A CA 1
ATOM 601 C C . GLY A 1 87 ? 17.576 -4.269 -25.480 1.00 88.06 87 GLY A C 1
ATOM 602 O O . GLY A 1 87 ? 17.256 -5.192 -26.234 1.00 88.06 87 GLY A O 1
ATOM 603 N N . ARG A 1 88 ? 18.639 -4.327 -24.669 1.00 87.19 88 ARG A N 1
ATOM 604 C CA . ARG A 1 88 ? 19.558 -5.475 -24.561 1.00 87.19 88 ARG A CA 1
ATOM 605 C C . ARG A 1 88 ? 19.192 -6.465 -23.452 1.00 87.19 88 ARG A C 1
ATOM 607 O O . ARG A 1 88 ? 19.882 -7.473 -23.318 1.00 87.19 88 ARG A O 1
ATOM 614 N N . VAL A 1 89 ? 18.128 -6.210 -22.695 1.00 92.94 89 VAL A N 1
ATOM 615 C CA . VAL A 1 89 ? 17.731 -7.010 -21.534 1.00 92.94 89 VAL A CA 1
ATOM 616 C C . VAL A 1 89 ? 16.518 -7.881 -21.855 1.00 92.94 89 VAL A C 1
ATOM 618 O O . VAL A 1 89 ? 15.539 -7.445 -22.470 1.00 92.94 89 VAL A O 1
ATOM 621 N N . GLU A 1 90 ? 16.583 -9.135 -21.425 1.00 94.62 90 GLU A N 1
ATOM 622 C CA . GLU A 1 90 ? 15.475 -10.084 -21.425 1.00 94.62 90 GLU A CA 1
ATOM 623 C C . GLU A 1 90 ? 15.319 -10.661 -20.017 1.00 94.62 90 GLU A C 1
ATOM 625 O O . GLU A 1 90 ? 16.270 -11.197 -19.457 1.00 94.62 90 GLU A O 1
ATOM 630 N N . VAL A 1 91 ? 14.118 -10.575 -19.452 1.00 94.62 91 VAL A N 1
ATOM 631 C CA . VAL A 1 91 ? 13.755 -11.220 -18.187 1.00 94.62 91 VAL A CA 1
ATOM 632 C C . VAL A 1 91 ? 12.778 -12.333 -18.502 1.00 94.62 91 VAL A C 1
ATOM 634 O O . VAL A 1 91 ? 11.721 -12.061 -19.066 1.00 94.62 91 VAL A O 1
ATOM 637 N N . VAL A 1 92 ? 13.113 -13.573 -18.158 1.00 94.19 92 VAL A N 1
ATOM 638 C CA . VAL A 1 92 ? 12.270 -14.741 -18.450 1.00 94.19 92 VAL A CA 1
ATOM 639 C C . VAL A 1 92 ? 11.536 -15.231 -17.20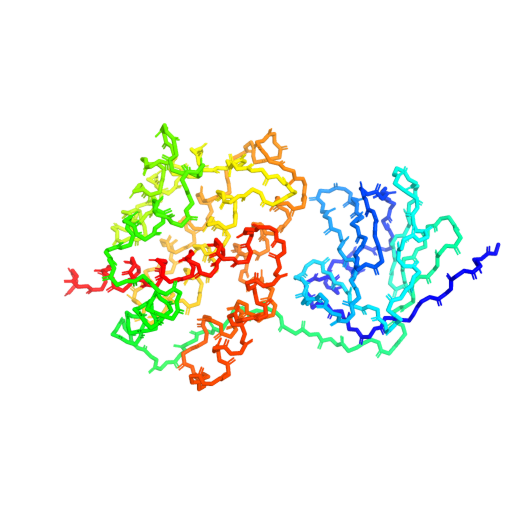7 1.00 94.19 92 VAL A C 1
ATOM 641 O O . VAL A 1 92 ? 12.116 -15.304 -16.126 1.00 94.19 92 VAL A O 1
ATOM 644 N N . TRP A 1 93 ? 10.267 -15.615 -17.365 1.00 90.50 93 TRP A N 1
ATOM 645 C CA . TRP A 1 93 ? 9.425 -16.131 -16.271 1.00 90.50 93 TRP A CA 1
ATOM 646 C C . TRP A 1 93 ? 9.646 -17.614 -15.942 1.00 90.50 93 TRP A C 1
ATOM 648 O O . TRP A 1 93 ? 8.905 -18.178 -15.137 1.00 90.50 93 TRP A O 1
ATOM 658 N N . ASP A 1 94 ? 10.607 -18.270 -16.594 1.00 83.44 94 ASP A N 1
ATOM 659 C CA . ASP A 1 94 ? 10.789 -19.720 -16.512 1.00 83.44 94 ASP A CA 1
ATOM 660 C C . ASP A 1 94 ? 10.972 -20.191 -15.059 1.00 83.44 94 ASP A C 1
ATOM 662 O O . ASP A 1 94 ? 11.882 -19.750 -14.361 1.00 83.44 94 ASP A O 1
ATOM 666 N N . ARG A 1 95 ? 10.088 -21.095 -14.612 1.00 81.69 95 ARG A N 1
ATOM 667 C CA . ARG A 1 95 ? 10.044 -21.669 -13.250 1.00 81.69 95 ARG A CA 1
ATOM 668 C C . ARG A 1 95 ? 9.886 -20.661 -12.105 1.00 81.69 95 ARG A C 1
ATOM 670 O O . ARG A 1 95 ? 10.184 -21.009 -10.962 1.00 81.69 95 ARG A O 1
ATOM 677 N N . ALA A 1 96 ? 9.399 -19.452 -12.375 1.00 89.06 96 ALA A N 1
ATOM 678 C CA . ALA A 1 96 ? 9.154 -18.480 -11.319 1.00 89.06 96 ALA A CA 1
ATOM 679 C C . ALA A 1 96 ? 8.090 -18.988 -10.329 1.00 89.06 96 ALA A C 1
ATOM 681 O O . ALA A 1 96 ? 7.006 -19.427 -10.725 1.00 89.06 96 ALA A O 1
ATOM 682 N N . GLY A 1 97 ? 8.391 -18.908 -9.033 1.00 94.19 97 GLY A N 1
ATOM 683 C CA . GLY A 1 97 ? 7.432 -19.218 -7.977 1.00 94.19 97 GLY A CA 1
ATOM 684 C C . GLY A 1 97 ? 6.292 -18.200 -7.952 1.00 94.19 97 GLY A C 1
ATOM 685 O O . GLY A 1 97 ? 6.518 -17.001 -8.101 1.00 94.19 97 GLY A O 1
ATOM 686 N N . LEU A 1 98 ? 5.062 -18.660 -7.745 1.00 95.19 98 LEU A N 1
ATOM 687 C CA . LEU A 1 98 ? 3.916 -17.770 -7.580 1.00 95.19 98 LEU A CA 1
ATOM 688 C C . LEU A 1 98 ? 3.748 -17.405 -6.108 1.00 95.19 98 LEU A C 1
ATOM 690 O O . LEU A 1 98 ? 3.738 -18.288 -5.250 1.00 95.19 98 LEU A O 1
ATOM 694 N N . VAL A 1 99 ? 3.603 -16.112 -5.825 1.00 95.44 99 VAL A N 1
ATOM 695 C CA . VAL A 1 99 ? 3.436 -15.604 -4.459 1.00 95.44 99 VAL A CA 1
ATOM 696 C C . VAL A 1 99 ? 2.091 -14.906 -4.329 1.00 95.44 99 VAL A C 1
ATOM 698 O O . VAL A 1 99 ? 1.799 -13.953 -5.058 1.00 95.44 99 VAL A O 1
ATOM 701 N N . ASP A 1 100 ? 1.276 -15.383 -3.389 1.00 95.19 100 ASP A N 1
ATOM 702 C CA . ASP A 1 100 ? 0.051 -14.700 -2.991 1.00 95.19 100 ASP A CA 1
ATOM 703 C C . ASP A 1 100 ? 0.379 -13.555 -2.033 1.00 95.19 100 ASP A C 1
ATOM 705 O O . ASP A 1 100 ? 0.971 -13.743 -0.968 1.00 95.19 100 ASP A O 1
ATOM 709 N N . LEU A 1 101 ? -0.012 -12.361 -2.454 1.00 95.56 101 LEU A N 1
ATOM 710 C CA . LEU A 1 101 ? 0.190 -11.108 -1.744 1.00 95.56 101 LEU A CA 1
ATOM 711 C C . LEU A 1 101 ? -1.135 -10.515 -1.251 1.00 95.56 101 LEU A C 1
ATOM 713 O O . LEU A 1 101 ? -1.230 -9.316 -0.977 1.00 95.56 101 LEU A O 1
ATOM 717 N N . SER A 1 102 ? -2.163 -11.358 -1.151 1.00 97.25 102 SER A N 1
ATOM 718 C CA . SER A 1 102 ? -3.442 -11.001 -0.557 1.00 97.25 102 SER A CA 1
ATOM 719 C C . SER A 1 102 ? -3.288 -10.758 0.944 1.00 97.25 102 SER A C 1
ATOM 721 O O . SER A 1 102 ? -2.597 -11.501 1.649 1.00 97.25 102 SER A O 1
ATOM 723 N N . VAL A 1 103 ? -3.947 -9.718 1.449 1.00 96.81 103 VAL A N 1
ATOM 724 C CA . VAL A 1 103 ? -4.064 -9.482 2.889 1.00 96.81 103 VAL A CA 1
ATOM 725 C C . VAL A 1 103 ? -4.766 -10.668 3.569 1.00 96.81 103 VAL A C 1
ATOM 727 O O . VAL A 1 103 ? -5.641 -11.294 2.964 1.00 96.81 103 VAL A O 1
ATOM 730 N N . PRO A 1 104 ? -4.394 -10.995 4.816 1.00 96.19 104 PRO A N 1
ATOM 731 C CA . PRO A 1 104 ? -5.034 -12.063 5.577 1.00 96.19 104 PRO A CA 1
ATOM 732 C C . PRO A 1 104 ? -6.485 -11.697 5.898 1.00 96.19 104 PRO A C 1
ATOM 734 O O . PRO A 1 104 ? -6.808 -10.531 6.111 1.00 96.19 104 PRO A O 1
ATOM 737 N N . ASP A 1 105 ? -7.366 -12.694 5.965 1.00 90.75 105 ASP A N 1
ATOM 738 C CA . ASP A 1 105 ? -8.789 -12.475 6.252 1.00 90.75 105 ASP A CA 1
ATOM 739 C C . ASP A 1 105 ? -9.117 -12.395 7.753 1.00 90.75 105 ASP A C 1
ATOM 741 O O . ASP A 1 105 ? -10.249 -12.060 8.115 1.00 90.75 105 ASP A O 1
ATOM 745 N N . ASN A 1 106 ? -8.130 -12.718 8.601 1.00 97.00 106 ASN A N 1
ATOM 746 C CA . ASN A 1 106 ? -8.173 -12.679 10.061 1.00 97.00 106 ASN A CA 1
ATOM 747 C C . ASN A 1 106 ? -9.466 -13.268 10.652 1.00 97.00 106 ASN A C 1
ATOM 749 O O . ASN A 1 106 ? -10.046 -12.728 11.599 1.00 97.00 106 ASN A O 1
ATOM 753 N N . GLN A 1 107 ? -9.937 -14.386 10.092 1.00 92.12 107 GLN A N 1
ATOM 754 C CA . GLN A 1 107 ? -11.084 -15.099 10.649 1.00 92.12 107 GLN A CA 1
ATOM 755 C C . GLN A 1 107 ? -10.793 -15.599 12.072 1.00 92.12 107 GLN A C 1
ATOM 757 O O . GLN A 1 107 ? -9.715 -16.114 12.353 1.00 92.12 107 GLN A O 1
ATOM 762 N N . GLY A 1 108 ? -11.785 -15.479 12.959 1.00 94.88 108 GLY A N 1
ATOM 763 C CA . GLY A 1 108 ? -11.697 -15.953 14.346 1.00 94.88 108 GLY A CA 1
ATOM 764 C C . GLY A 1 108 ? -11.126 -14.945 15.348 1.00 94.88 108 GLY A C 1
ATOM 765 O O . GLY A 1 108 ? -11.106 -15.249 16.537 1.00 94.88 108 GLY A O 1
ATOM 766 N N . TYR A 1 109 ? -10.721 -13.759 14.894 1.00 97.56 109 TYR A N 1
ATOM 767 C CA . TYR A 1 109 ? -10.287 -12.650 15.748 1.00 97.56 109 TYR A CA 1
ATOM 768 C C . TYR A 1 109 ? -11.404 -11.624 15.960 1.00 97.56 109 TYR A C 1
ATOM 770 O O . TYR A 1 109 ? -12.384 -11.596 15.210 1.00 97.56 109 TYR A O 1
ATOM 778 N N . ASP A 1 110 ? -11.238 -10.753 16.957 1.00 96.69 110 ASP A N 1
ATOM 779 C CA . ASP A 1 110 ? -12.185 -9.679 17.266 1.00 96.69 110 ASP A CA 1
ATOM 780 C C . ASP A 1 110 ? -11.550 -8.272 17.242 1.00 96.69 110 ASP A C 1
ATOM 782 O O . ASP A 1 110 ? -10.348 -8.079 17.022 1.00 96.69 110 ASP A O 1
ATOM 786 N N . ALA A 1 111 ? -12.369 -7.247 17.483 1.00 96.44 111 ALA A N 1
ATOM 787 C CA . ALA A 1 111 ? -11.929 -5.856 17.480 1.00 96.44 111 ALA A CA 1
ATOM 788 C C . ALA A 1 111 ? -10.861 -5.554 18.551 1.00 96.44 111 ALA A C 1
ATOM 790 O O . ALA A 1 111 ? -10.066 -4.624 18.393 1.00 96.44 111 ALA A O 1
ATOM 791 N N . ARG A 1 112 ? -10.799 -6.320 19.649 1.00 96.56 112 ARG A N 1
ATOM 792 C CA . ARG A 1 112 ? -9.773 -6.156 20.690 1.00 96.56 112 ARG A CA 1
ATOM 793 C C . ARG A 1 112 ? -8.422 -6.648 20.191 1.00 96.56 112 ARG A C 1
ATOM 795 O O . ARG A 1 112 ? -7.422 -5.986 20.481 1.00 96.56 112 ARG A O 1
ATOM 802 N N . ASP A 1 113 ? -8.393 -7.740 19.430 1.00 97.56 113 ASP A N 1
ATOM 803 C CA . ASP A 1 113 ? -7.178 -8.241 18.780 1.00 97.56 113 ASP A CA 1
ATOM 804 C C . ASP A 1 113 ? -6.639 -7.236 17.758 1.00 97.56 113 ASP A C 1
ATOM 806 O O . ASP A 1 113 ? -5.448 -6.915 17.783 1.00 97.56 113 ASP A O 1
ATOM 810 N N . VAL A 1 114 ? -7.521 -6.658 16.933 1.00 97.56 114 VAL A N 1
ATOM 811 C CA . VAL A 1 114 ? -7.166 -5.590 15.981 1.00 97.56 114 VAL A CA 1
ATOM 812 C C . VAL A 1 114 ? -6.584 -4.383 16.723 1.00 97.56 114 VAL A C 1
ATOM 814 O O . VAL A 1 114 ? -5.501 -3.899 16.389 1.00 97.56 114 VAL A O 1
ATOM 817 N N . ALA A 1 115 ? -7.246 -3.926 17.791 1.00 96.75 115 ALA A N 1
ATOM 818 C CA . ALA A 1 115 ? -6.758 -2.802 18.586 1.00 96.75 115 ALA A CA 1
ATOM 819 C C . ALA A 1 115 ? -5.405 -3.101 19.252 1.00 96.75 115 ALA A C 1
ATOM 821 O O . ALA A 1 115 ? -4.563 -2.210 19.367 1.00 96.75 115 ALA A O 1
ATOM 822 N N . ARG A 1 116 ? -5.200 -4.338 19.730 1.00 96.38 116 ARG A N 1
ATOM 823 C CA . ARG A 1 116 ? -3.923 -4.783 20.306 1.00 96.38 116 ARG A CA 1
ATOM 824 C C . ARG A 1 116 ? -2.826 -4.720 19.251 1.00 96.38 116 ARG A C 1
ATOM 826 O O . ARG A 1 116 ? -1.806 -4.096 19.516 1.00 96.38 116 ARG A O 1
ATOM 833 N N . LYS A 1 117 ? -3.060 -5.278 18.061 1.00 97.12 117 LYS A N 1
ATOM 834 C CA . LYS A 1 117 ? -2.101 -5.235 16.951 1.00 97.12 117 LYS A CA 1
ATOM 835 C C . LYS A 1 117 ? -1.737 -3.801 16.569 1.00 97.12 117 LYS A C 1
ATOM 837 O O . LYS A 1 117 ? -0.556 -3.496 16.455 1.00 97.12 117 LYS A O 1
ATOM 842 N N . GLY A 1 118 ? -2.723 -2.910 16.451 1.00 96.25 118 GLY A N 1
ATOM 843 C CA . GLY A 1 118 ? -2.485 -1.492 16.164 1.00 96.25 118 GLY A CA 1
ATOM 844 C C . GLY A 1 118 ? -1.597 -0.805 17.209 1.00 96.25 118 GLY A C 1
ATOM 845 O O . GLY A 1 118 ? -0.639 -0.127 16.848 1.00 96.25 118 GLY A O 1
ATOM 846 N N . ARG A 1 119 ? -1.850 -1.038 18.508 1.00 95.81 119 ARG A N 1
ATOM 847 C CA . ARG A 1 119 ? -0.996 -0.514 19.593 1.00 95.81 119 ARG A CA 1
ATOM 848 C C . ARG A 1 119 ? 0.408 -1.111 19.572 1.00 95.81 119 ARG A C 1
ATOM 850 O O . ARG A 1 119 ? 1.375 -0.394 19.786 1.00 95.81 119 ARG A O 1
ATOM 857 N N . GLU A 1 120 ? 0.524 -2.414 19.327 1.00 95.94 120 GLU A N 1
ATOM 858 C CA . GLU A 1 120 ? 1.822 -3.085 19.264 1.00 95.94 120 GLU A CA 1
ATOM 859 C C . GLU A 1 120 ? 2.682 -2.578 18.106 1.00 95.94 120 GLU A C 1
ATOM 861 O O . GLU A 1 120 ? 3.885 -2.417 18.293 1.00 95.94 120 GLU A O 1
ATOM 866 N N . LEU A 1 121 ? 2.075 -2.314 16.944 1.00 95.94 121 LEU A N 1
ATOM 867 C CA . LEU A 1 121 ? 2.759 -1.715 15.801 1.00 95.94 121 LEU A CA 1
ATOM 868 C C . LEU A 1 121 ? 3.235 -0.296 16.130 1.00 95.94 121 LEU A C 1
ATOM 870 O O . LEU A 1 121 ? 4.416 -0.015 15.948 1.00 95.94 121 LEU A O 1
ATOM 874 N N . LEU A 1 122 ? 2.360 0.574 16.657 1.00 95.00 122 LEU A N 1
ATOM 875 C CA . LEU A 1 122 ? 2.744 1.938 17.055 1.00 95.00 122 LEU A CA 1
ATOM 876 C C . LEU A 1 122 ? 3.903 1.940 18.059 1.00 95.00 122 LEU A C 1
ATOM 878 O O . LEU A 1 122 ? 4.915 2.595 17.818 1.00 95.00 122 LEU A O 1
ATOM 882 N N . GLY A 1 123 ? 3.795 1.144 19.127 1.00 94.94 123 GLY A N 1
ATOM 883 C CA . GLY A 1 123 ? 4.846 1.052 20.139 1.00 94.94 123 GLY A CA 1
ATOM 884 C C . GLY A 1 123 ? 6.156 0.482 19.586 1.00 94.94 123 GLY A C 1
ATOM 885 O O . GLY A 1 123 ? 7.234 0.922 19.973 1.00 94.94 123 GLY A O 1
ATOM 886 N N . ALA A 1 124 ? 6.097 -0.457 18.634 1.00 94.75 124 ALA A N 1
ATOM 887 C CA . ALA A 1 124 ? 7.293 -0.972 17.962 1.00 94.75 124 ALA A CA 1
ATOM 888 C C . ALA A 1 124 ? 8.002 0.084 17.098 1.00 94.75 124 ALA A C 1
ATOM 890 O O . ALA A 1 124 ? 9.221 0.023 16.966 1.00 94.75 124 ALA A O 1
ATOM 891 N N . MET A 1 125 ? 7.257 1.053 16.562 1.00 93.69 125 MET A N 1
ATOM 892 C CA . MET A 1 125 ? 7.796 2.217 15.848 1.00 93.69 125 MET A CA 1
ATOM 893 C C . MET A 1 125 ? 8.211 3.359 16.798 1.00 93.69 125 MET A C 1
ATOM 895 O O . MET A 1 125 ? 8.618 4.420 16.338 1.00 93.69 125 MET A O 1
ATOM 899 N N . GLY A 1 126 ? 8.125 3.161 18.120 1.00 93.25 126 GLY A N 1
ATOM 900 C CA . GLY A 1 126 ? 8.507 4.161 19.123 1.00 93.25 126 GLY A CA 1
ATOM 901 C C . GLY A 1 126 ? 7.450 5.237 19.384 1.00 93.25 126 GLY A C 1
ATOM 902 O O . GLY A 1 126 ? 7.775 6.280 19.949 1.00 93.25 126 GLY A O 1
ATOM 903 N N . HIS A 1 127 ? 6.197 5.000 18.990 1.00 90.81 127 HIS A N 1
ATOM 904 C CA . HIS A 1 127 ? 5.092 5.924 19.217 1.00 90.81 127 HIS A CA 1
ATOM 905 C C . HIS A 1 127 ? 4.158 5.402 20.316 1.00 90.81 127 HIS A C 1
ATOM 907 O O . HIS A 1 127 ? 3.355 4.498 20.088 1.00 90.81 127 HIS A O 1
ATOM 913 N N . ASP A 1 128 ? 4.232 6.018 21.497 1.00 81.44 128 ASP A N 1
ATOM 914 C CA . ASP A 1 128 ? 3.307 5.771 22.619 1.00 81.44 128 ASP A CA 1
ATOM 915 C C . ASP A 1 128 ? 2.164 6.806 22.687 1.00 81.44 128 ASP A C 1
ATOM 917 O O . ASP A 1 128 ? 1.295 6.743 23.562 1.00 81.44 128 ASP A O 1
ATOM 921 N N . SER A 1 129 ? 2.173 7.782 21.775 1.00 75.31 129 SER A N 1
ATOM 922 C CA . SER A 1 129 ? 1.183 8.852 21.663 1.00 75.31 129 SER A CA 1
ATOM 923 C C . SER A 1 129 ? -0.068 8.410 20.896 1.00 75.31 129 SER A C 1
ATOM 925 O O . SER A 1 129 ? -0.159 7.300 20.363 1.00 75.31 129 SER A O 1
ATOM 927 N N . ASP A 1 130 ? -1.089 9.269 20.870 1.00 85.00 130 ASP A N 1
ATOM 928 C CA . ASP A 1 130 ? -2.287 8.995 20.086 1.00 85.00 130 ASP A CA 1
ATOM 929 C C . ASP A 1 130 ? -1.971 8.940 18.570 1.00 85.00 130 ASP A C 1
ATOM 931 O O . ASP A 1 130 ? -0.997 9.546 18.112 1.00 85.00 130 ASP A O 1
ATOM 935 N N . PRO A 1 131 ? -2.808 8.245 17.774 1.00 84.06 131 PRO A N 1
ATOM 936 C CA . PRO A 1 131 ? -2.648 8.085 16.328 1.00 84.06 131 PRO A CA 1
ATOM 937 C C . PRO A 1 131 ? -2.271 9.352 15.540 1.00 84.06 131 PRO A C 1
ATOM 939 O O . PRO A 1 131 ? -1.460 9.280 14.618 1.00 84.06 131 PRO A O 1
ATOM 942 N N . ILE A 1 132 ? -2.859 10.505 15.874 1.00 87.44 132 ILE A N 1
ATOM 943 C CA . ILE A 1 132 ? -2.646 11.751 15.126 1.00 87.44 132 ILE A CA 1
ATOM 944 C C . ILE A 1 132 ? -1.290 12.361 15.482 1.00 87.44 132 ILE A C 1
ATOM 946 O O . ILE A 1 132 ? -0.579 12.839 14.600 1.00 87.44 132 ILE A O 1
ATOM 950 N N . THR A 1 133 ? -0.905 12.308 16.754 1.00 88.94 133 THR A N 1
ATOM 951 C CA . THR A 1 133 ? 0.412 12.775 17.194 1.00 88.94 133 THR A CA 1
ATOM 952 C C . THR A 1 133 ? 1.523 11.911 16.593 1.00 88.94 133 THR A C 1
ATOM 954 O O . THR A 1 133 ? 2.477 12.448 16.039 1.00 88.94 133 THR A O 1
ATOM 957 N N . ALA A 1 134 ? 1.361 10.582 16.586 1.00 89.94 134 ALA A N 1
ATOM 958 C CA . ALA A 1 134 ? 2.349 9.663 16.015 1.00 89.94 134 ALA A CA 1
ATOM 959 C C . ALA A 1 134 ? 2.696 9.988 14.549 1.00 89.94 134 ALA A C 1
ATOM 961 O O . ALA A 1 134 ? 3.867 10.015 14.174 1.00 89.94 134 ALA A O 1
ATOM 962 N N . ILE A 1 135 ? 1.690 10.278 13.718 1.00 90.56 135 ILE A N 1
ATOM 963 C CA . ILE A 1 135 ? 1.906 10.634 12.307 1.00 90.56 135 ILE A CA 1
ATOM 964 C C . ILE A 1 135 ? 2.384 12.060 12.096 1.00 90.56 135 ILE A C 1
ATOM 966 O O . ILE A 1 135 ? 3.177 12.282 11.184 1.00 90.56 135 ILE A O 1
ATOM 970 N N . ALA A 1 136 ? 1.978 13.003 12.944 1.00 91.19 136 ALA A N 1
ATOM 971 C CA . ALA A 1 136 ? 2.524 14.352 12.899 1.00 91.19 136 ALA A CA 1
ATOM 972 C C . ALA A 1 136 ? 4.027 14.371 13.217 1.00 91.19 136 ALA A C 1
ATOM 974 O O . ALA A 1 136 ? 4.786 15.034 12.513 1.00 91.19 136 ALA A O 1
ATOM 975 N N . ASP A 1 137 ? 4.454 13.588 14.211 1.00 90.56 137 ASP A N 1
ATOM 976 C CA . ASP A 1 137 ? 5.860 13.463 14.600 1.00 90.56 137 ASP A CA 1
ATOM 977 C C . ASP A 1 137 ? 6.674 12.709 13.541 1.00 90.56 137 ASP A C 1
ATOM 979 O O . ASP A 1 137 ? 7.782 13.112 13.190 1.00 90.56 137 ASP A O 1
ATOM 983 N N . ALA A 1 138 ? 6.126 11.608 13.015 1.00 90.00 138 ALA A N 1
ATOM 984 C CA . ALA A 1 138 ? 6.834 10.768 12.057 1.00 90.00 138 ALA A CA 1
ATOM 985 C C . ALA A 1 138 ? 6.919 11.394 10.659 1.00 90.00 138 ALA A C 1
ATOM 987 O O . ALA A 1 138 ? 7.875 11.112 9.934 1.00 90.00 138 ALA A O 1
ATOM 988 N N . ARG A 1 139 ? 5.903 12.160 10.239 1.00 92.44 139 ARG A N 1
ATOM 989 C CA . ARG A 1 139 ? 5.734 12.661 8.863 1.00 92.44 139 ARG A CA 1
ATOM 990 C C . ARG A 1 139 ? 5.282 14.127 8.840 1.00 92.44 139 ARG A C 1
ATOM 992 O O . ARG A 1 139 ? 4.164 14.419 8.402 1.00 92.44 139 ARG A O 1
ATOM 999 N N . PRO A 1 140 ? 6.138 15.069 9.270 1.00 91.25 140 PRO A N 1
ATOM 1000 C CA . PRO A 1 140 ? 5.789 16.487 9.320 1.00 91.25 140 PRO A CA 1
ATOM 1001 C C . PRO A 1 140 ? 5.403 17.060 7.945 1.00 91.25 140 PRO A C 1
ATOM 1003 O O . PRO A 1 140 ? 4.486 17.876 7.856 1.00 91.25 140 PRO A O 1
ATOM 1006 N N . GLU A 1 141 ? 6.027 16.606 6.853 1.00 90.69 141 GLU A N 1
ATOM 1007 C CA . GLU A 1 141 ? 5.700 17.040 5.488 1.00 90.69 141 GLU A CA 1
ATOM 1008 C C . GLU A 1 141 ? 4.309 16.568 5.050 1.00 90.69 141 GLU A C 1
ATOM 1010 O O . GLU A 1 141 ? 3.570 17.316 4.403 1.00 90.69 141 GLU A O 1
ATOM 1015 N N . LEU A 1 142 ? 3.924 15.347 5.438 1.00 92.94 142 LEU A N 1
ATOM 1016 C CA . LEU A 1 142 ? 2.594 14.812 5.164 1.00 92.94 142 LEU A CA 1
ATOM 1017 C C . LEU A 1 142 ? 1.527 15.657 5.856 1.00 92.94 142 LEU A C 1
ATOM 1019 O O . LEU A 1 142 ? 0.535 16.008 5.222 1.00 92.94 142 LEU A O 1
ATOM 1023 N N . VAL A 1 143 ? 1.737 16.022 7.123 1.00 93.44 143 VAL A N 1
ATOM 1024 C CA . VAL A 1 143 ? 0.734 16.744 7.919 1.00 93.44 143 VAL A CA 1
ATOM 1025 C C . VAL A 1 143 ? 0.775 18.270 7.765 1.00 93.44 143 VAL A C 1
ATOM 1027 O O . VAL A 1 143 ? -0.110 18.950 8.272 1.00 93.44 143 VAL A O 1
ATOM 1030 N N . ALA A 1 144 ? 1.746 18.845 7.052 1.00 91.75 144 ALA A N 1
ATOM 1031 C CA . ALA A 1 144 ? 1.848 20.298 6.886 1.00 91.75 144 ALA A CA 1
ATOM 1032 C C . ALA A 1 144 ? 0.609 20.916 6.199 1.00 91.75 144 ALA A C 1
ATOM 1034 O O . ALA A 1 144 ? 0.122 20.395 5.198 1.00 91.75 144 ALA A O 1
ATOM 1035 N N . GLY A 1 145 ? 0.118 22.072 6.654 1.00 92.75 145 GLY A N 1
ATOM 1036 C CA . GLY A 1 145 ? -1.065 22.718 6.059 1.00 92.75 145 GLY A CA 1
ATOM 1037 C C . GLY A 1 145 ? -2.315 21.831 6.142 1.00 92.75 145 GLY A C 1
ATOM 1038 O O . GLY A 1 145 ? -2.606 21.276 7.195 1.00 92.75 145 GLY A O 1
ATOM 1039 N N . GLU A 1 146 ? -3.037 21.659 5.030 1.00 94.81 146 GLU A N 1
ATOM 1040 C CA . GLU A 1 146 ? -4.269 20.846 4.985 1.00 94.81 146 GLU A CA 1
ATOM 1041 C C . GLU A 1 146 ? -4.038 19.341 5.227 1.00 94.81 146 GLU A C 1
ATOM 1043 O O . GLU A 1 146 ? -4.985 18.604 5.492 1.00 94.81 146 GLU A O 1
ATOM 1048 N N . GLY A 1 147 ? -2.789 18.863 5.175 1.00 95.12 147 GLY A N 1
ATOM 1049 C CA . GLY A 1 147 ? -2.469 17.446 5.352 1.00 95.12 147 GLY A CA 1
ATOM 1050 C C . GLY A 1 147 ? -2.909 16.883 6.706 1.00 95.12 147 GLY A C 1
ATOM 1051 O O . GLY A 1 147 ? -3.429 15.769 6.768 1.00 95.12 147 GLY A O 1
ATOM 1052 N N . PHE A 1 148 ? -2.778 17.671 7.778 1.00 95.06 148 PHE A N 1
ATOM 1053 C CA . PHE A 1 148 ? -3.247 17.297 9.113 1.00 95.06 148 PHE A CA 1
ATOM 1054 C C . PHE A 1 148 ? -4.758 17.026 9.134 1.00 95.06 148 PHE A C 1
ATOM 1056 O O . PHE A 1 148 ? -5.209 16.020 9.689 1.00 95.06 148 PHE A O 1
ATOM 1063 N N . ASP A 1 149 ? -5.545 17.884 8.479 1.00 95.62 149 ASP A N 1
ATOM 1064 C CA . ASP A 1 149 ? -6.988 17.692 8.351 1.00 95.62 149 ASP A CA 1
ATOM 1065 C C . ASP A 1 149 ? -7.329 16.474 7.495 1.00 95.62 149 ASP A C 1
ATOM 1067 O O . ASP A 1 149 ? -8.222 15.714 7.867 1.00 95.62 149 ASP A O 1
ATOM 1071 N N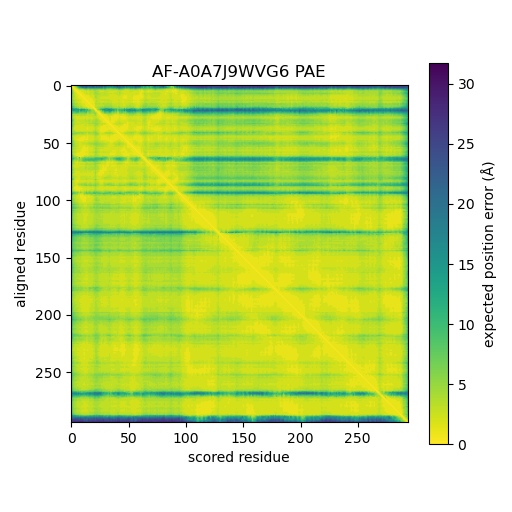 . GLY A 1 150 ? -6.583 16.226 6.415 1.00 97.31 150 GLY A N 1
ATOM 1072 C CA . GLY A 1 150 ? -6.730 15.018 5.600 1.00 97.31 150 GLY A CA 1
ATOM 1073 C C . GLY A 1 150 ? -6.544 13.735 6.415 1.00 97.31 150 GLY A C 1
ATOM 1074 O O . GLY A 1 150 ? -7.385 12.837 6.366 1.00 97.31 150 GLY A O 1
ATOM 1075 N N . VAL A 1 151 ? -5.490 13.664 7.234 1.00 96.94 151 VAL A N 1
ATOM 1076 C CA . VAL A 1 151 ? -5.241 12.522 8.129 1.00 96.94 151 VAL A CA 1
ATOM 1077 C C . VAL A 1 151 ? -6.360 12.375 9.162 1.00 96.94 151 VAL A C 1
ATOM 1079 O O . VAL A 1 151 ? -6.885 11.278 9.363 1.00 96.94 151 VAL A O 1
ATOM 1082 N N . ARG A 1 152 ? -6.766 13.473 9.809 1.00 96.00 152 ARG A N 1
ATOM 1083 C CA . ARG A 1 152 ? -7.845 13.459 10.806 1.00 96.00 152 ARG A CA 1
ATOM 1084 C C . ARG A 1 152 ? -9.170 12.991 10.196 1.00 96.00 152 ARG A C 1
ATOM 1086 O O . ARG A 1 152 ? -9.878 12.205 10.828 1.00 96.00 152 ARG A O 1
ATOM 1093 N N . LEU A 1 153 ? -9.495 13.457 8.989 1.00 97.31 153 LEU A N 1
ATOM 1094 C CA . LEU A 1 153 ? -10.673 13.034 8.232 1.00 97.31 153 LEU A CA 1
ATOM 1095 C C . LEU A 1 153 ? -10.607 11.548 7.891 1.00 97.31 153 LEU A C 1
ATOM 1097 O O . LEU A 1 153 ? -11.599 10.859 8.1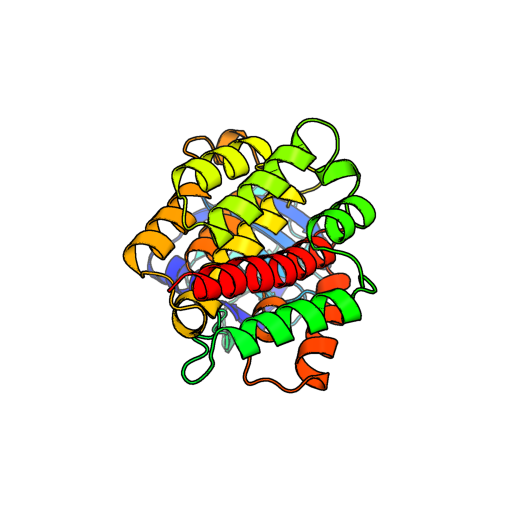01 1.00 97.31 153 LEU A O 1
ATOM 1101 N N . LEU A 1 154 ? -9.450 11.033 7.460 1.00 97.94 154 LEU A N 1
ATOM 1102 C CA . LEU A 1 154 ? -9.279 9.608 7.174 1.00 97.94 154 LEU A CA 1
ATOM 1103 C C . LEU A 1 154 ? -9.588 8.767 8.419 1.00 97.94 154 LEU A C 1
ATOM 1105 O O . LEU A 1 154 ? -10.452 7.896 8.383 1.00 97.94 154 LEU A O 1
ATOM 1109 N N . LEU A 1 155 ? -8.938 9.057 9.548 1.00 95.94 155 LEU A N 1
ATOM 1110 C CA . LEU A 1 155 ? -9.130 8.286 10.781 1.00 95.94 155 LEU A CA 1
ATOM 1111 C C . LEU A 1 155 ? -10.569 8.369 11.305 1.00 95.94 155 LEU A C 1
ATOM 1113 O O . LEU A 1 155 ? -11.112 7.363 11.767 1.00 95.94 155 LEU A O 1
ATOM 1117 N N . ALA A 1 156 ? -11.199 9.543 11.213 1.00 94.88 156 ALA A N 1
ATOM 1118 C CA . ALA A 1 156 ? -12.609 9.706 11.551 1.00 94.88 156 ALA A CA 1
ATOM 1119 C C . ALA A 1 156 ? -13.510 8.907 10.601 1.00 94.88 156 ALA A C 1
ATOM 1121 O O . ALA A 1 156 ? -14.398 8.209 11.071 1.00 94.88 156 ALA A O 1
ATOM 1122 N N . ALA A 1 157 ? -13.246 8.928 9.294 1.00 96.69 157 ALA A N 1
ATOM 1123 C CA . ALA A 1 157 ? -14.022 8.196 8.300 1.00 96.69 157 ALA A CA 1
ATOM 1124 C C . ALA A 1 157 ? -13.978 6.680 8.515 1.00 96.69 157 ALA A C 1
ATOM 1126 O O . ALA A 1 157 ? -15.008 6.017 8.411 1.00 96.69 157 ALA A O 1
ATOM 1127 N N . LEU A 1 158 ? -12.803 6.136 8.853 1.00 95.56 158 LEU A N 1
ATOM 1128 C CA . LEU A 1 158 ? -12.646 4.720 9.192 1.00 95.56 158 LEU A CA 1
ATOM 1129 C C . LEU A 1 158 ? -13.408 4.377 10.475 1.00 95.56 158 LEU A C 1
ATOM 1131 O O . LEU A 1 158 ? -14.129 3.386 10.513 1.00 95.56 158 LEU A O 1
ATOM 1135 N N . ARG A 1 159 ? -13.262 5.202 11.517 1.00 94.75 159 ARG A N 1
ATOM 1136 C CA . ARG A 1 159 ? -13.889 4.971 12.823 1.00 94.75 159 ARG A CA 1
ATOM 1137 C C . ARG A 1 159 ? -15.410 5.105 12.776 1.00 94.75 159 ARG A C 1
ATOM 1139 O O . ARG A 1 159 ? -16.115 4.315 13.391 1.00 94.75 159 ARG A O 1
ATOM 1146 N N . ASP A 1 160 ? -15.905 6.129 12.100 1.00 94.75 160 ASP A N 1
ATOM 1147 C CA . ASP A 1 160 ? -17.316 6.508 12.082 1.00 94.75 160 ASP A CA 1
ATOM 1148 C C . ASP A 1 160 ? -18.052 5.970 10.839 1.00 94.75 160 ASP A C 1
ATOM 1150 O O . ASP A 1 160 ? -19.219 6.295 10.642 1.00 94.75 160 ASP A O 1
ATOM 1154 N N . GLU A 1 161 ? -17.388 5.136 10.026 1.00 95.00 161 GLU A N 1
ATOM 1155 C CA . GLU A 1 161 ? -17.958 4.465 8.851 1.00 95.00 161 GLU A CA 1
ATOM 1156 C C . GLU A 1 161 ? -18.532 5.444 7.805 1.00 95.00 161 GLU A C 1
ATOM 1158 O O . GLU A 1 161 ? -19.648 5.276 7.316 1.00 95.00 161 GLU A O 1
ATOM 1163 N N . GLN A 1 162 ? -17.763 6.485 7.454 1.00 96.38 162 GLN A N 1
ATOM 1164 C CA . GLN A 1 162 ? -18.211 7.597 6.596 1.00 96.38 162 GLN A CA 1
ATOM 1165 C C . GLN A 1 162 ? -17.479 7.636 5.238 1.00 96.38 162 GLN A C 1
ATOM 1167 O O . GLN A 1 162 ? -16.420 8.259 5.130 1.00 96.38 162 GLN A O 1
ATOM 1172 N N . PRO A 1 163 ? -18.036 7.032 4.167 1.00 97.12 163 PRO A N 1
ATOM 1173 C CA . PRO A 1 163 ? -17.437 7.057 2.830 1.00 97.12 163 PRO A CA 1
ATOM 1174 C C . PRO A 1 163 ? -17.183 8.460 2.266 1.00 97.12 163 PRO A C 1
ATOM 1176 O O . PRO A 1 163 ? -16.164 8.679 1.619 1.00 97.12 163 PRO A O 1
ATOM 1179 N N . GLU A 1 164 ? -18.066 9.425 2.528 1.00 97.12 164 GLU A N 1
ATOM 1180 C CA . GLU A 1 164 ? -17.893 10.805 2.048 1.00 97.12 164 GLU A CA 1
ATOM 1181 C C . GLU A 1 164 ? -16.670 11.476 2.689 1.00 97.12 164 GLU A C 1
ATOM 1183 O O . GLU A 1 164 ? -15.827 12.024 1.983 1.00 97.12 164 GLU A O 1
ATOM 1188 N N . ALA A 1 165 ? -16.496 11.320 4.006 1.00 97.69 165 ALA A N 1
ATOM 1189 C CA . ALA A 1 165 ? -15.315 11.817 4.709 1.00 97.69 165 ALA A CA 1
ATOM 1190 C C . ALA A 1 165 ? -14.024 11.107 4.255 1.00 97.69 165 ALA A C 1
ATOM 1192 O O . ALA A 1 165 ? -12.966 11.733 4.197 1.00 97.69 165 ALA A O 1
ATOM 1193 N N . ALA A 1 166 ? -14.100 9.821 3.885 1.00 98.25 166 ALA A N 1
ATOM 1194 C CA . ALA A 1 166 ? -12.967 9.108 3.291 1.00 98.25 166 ALA A CA 1
ATOM 1195 C C . ALA A 1 166 ? -12.592 9.683 1.914 1.00 98.25 166 ALA A C 1
ATOM 1197 O O . ALA A 1 166 ? -11.405 9.811 1.616 1.00 98.25 166 ALA A O 1
ATOM 1198 N N . ALA A 1 167 ? -13.578 10.075 1.099 1.00 98.31 167 ALA A N 1
ATOM 1199 C CA . ALA A 1 167 ? -13.331 10.736 -0.181 1.00 98.31 167 ALA A CA 1
ATOM 1200 C C . ALA A 1 167 ? -12.692 12.119 0.012 1.00 98.31 167 ALA A C 1
ATOM 1202 O O . ALA A 1 167 ? -11.750 12.468 -0.699 1.00 98.31 167 ALA A O 1
ATOM 1203 N N . ASP A 1 168 ? -13.164 12.901 0.986 1.00 98.19 168 ASP A N 1
ATOM 1204 C CA . ASP A 1 168 ? -12.579 14.202 1.328 1.00 98.19 168 ASP A CA 1
ATOM 1205 C C . ASP A 1 168 ? -11.127 14.054 1.794 1.00 98.19 168 ASP A C 1
ATOM 1207 O O . ASP A 1 168 ? -10.241 14.738 1.278 1.00 98.19 168 ASP A O 1
ATOM 1211 N N . ALA A 1 169 ? -10.859 13.093 2.680 1.00 98.38 169 ALA A N 1
ATOM 1212 C CA . ALA A 1 169 ? -9.506 12.762 3.107 1.00 98.38 169 ALA A CA 1
ATOM 1213 C C . ALA A 1 169 ? -8.606 12.371 1.926 1.00 98.38 169 ALA A C 1
ATOM 1215 O O . ALA A 1 169 ? -7.489 12.873 1.801 1.00 98.38 169 ALA A O 1
ATOM 1216 N N . ALA A 1 170 ? -9.095 11.516 1.025 1.00 98.44 170 ALA A N 1
ATOM 1217 C CA . ALA A 1 170 ? -8.337 11.079 -0.140 1.00 98.44 170 ALA A CA 1
ATOM 1218 C C . ALA A 1 170 ? -8.001 12.242 -1.084 1.00 98.44 170 ALA A C 1
ATOM 1220 O O . ALA A 1 170 ? -6.873 12.314 -1.569 1.00 98.44 170 ALA A O 1
ATOM 1221 N N . ARG A 1 171 ? -8.916 13.200 -1.298 1.00 98.00 171 ARG A N 1
ATOM 1222 C CA . ARG A 1 171 ? -8.634 14.395 -2.121 1.00 98.00 171 ARG A CA 1
ATOM 1223 C C . ARG A 1 171 ? -7.505 15.256 -1.551 1.00 98.00 171 ARG A C 1
ATOM 1225 O O . ARG A 1 171 ? -6.753 15.835 -2.332 1.00 98.00 171 ARG A O 1
ATOM 1232 N N . VAL A 1 172 ? -7.389 15.324 -0.224 1.00 97.81 172 VAL A N 1
ATOM 1233 C CA . VAL A 1 172 ? -6.342 16.086 0.477 1.00 97.81 172 VAL A CA 1
ATOM 1234 C C . VAL A 1 172 ? -5.003 15.343 0.494 1.00 97.81 172 VAL A C 1
ATOM 1236 O O . VAL A 1 172 ? -3.948 15.963 0.367 1.00 97.81 172 VAL A O 1
ATOM 1239 N N . LEU A 1 173 ? -5.034 14.021 0.680 1.00 98.25 173 LEU A N 1
ATOM 1240 C CA . LEU A 1 173 ? -3.835 13.209 0.898 1.00 98.25 173 LEU A CA 1
ATOM 1241 C C . LEU A 1 173 ? -3.189 12.705 -0.397 1.00 98.25 173 LEU A C 1
ATOM 1243 O O . LEU A 1 173 ? -1.981 12.486 -0.414 1.00 98.25 173 LEU A O 1
ATOM 1247 N N . THR A 1 174 ? -3.957 12.530 -1.476 1.00 98.06 174 THR A N 1
ATOM 1248 C CA . THR A 1 174 ? -3.423 11.970 -2.727 1.00 98.06 174 THR A CA 1
ATOM 1249 C C . THR A 1 174 ? -2.305 12.848 -3.293 1.00 98.06 174 THR A C 1
ATOM 1251 O O . THR A 1 174 ? -2.494 14.051 -3.478 1.00 98.06 174 THR A O 1
ATOM 1254 N N . GLY A 1 175 ? -1.158 12.243 -3.602 1.00 96.25 175 GLY A N 1
ATOM 1255 C CA . GLY A 1 175 ? 0.010 12.929 -4.160 1.00 96.25 175 GLY A CA 1
ATOM 1256 C C . GLY A 1 175 ? 0.817 13.749 -3.150 1.00 96.25 175 GLY A C 1
ATOM 1257 O O . GLY A 1 175 ? 1.739 14.469 -3.532 1.00 96.25 175 GLY A O 1
ATOM 1258 N N . ARG A 1 176 ? 0.481 13.679 -1.857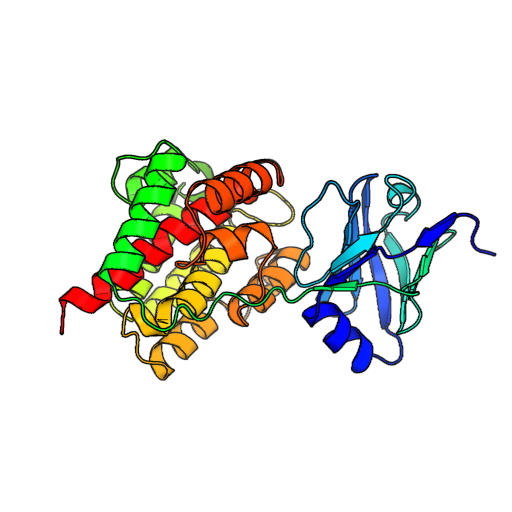 1.00 95.44 176 ARG A N 1
ATOM 1259 C CA . ARG A 1 176 ? 1.118 14.491 -0.819 1.00 95.44 176 ARG A CA 1
ATOM 1260 C C . ARG A 1 176 ? 2.391 13.835 -0.293 1.00 95.44 176 ARG A C 1
ATOM 1262 O O . ARG A 1 176 ? 2.349 12.731 0.241 1.00 95.44 176 ARG A O 1
ATOM 1269 N N . GLY A 1 177 ? 3.507 14.549 -0.398 1.00 91.75 177 GLY A N 1
ATOM 1270 C CA . GLY A 1 177 ? 4.839 14.062 -0.032 1.00 91.75 177 GLY A CA 1
ATOM 1271 C C . GLY A 1 177 ? 5.727 13.815 -1.260 1.00 91.75 177 GLY A C 1
ATOM 1272 O O . GLY A 1 177 ? 5.248 13.860 -2.393 1.00 91.75 177 GLY A O 1
ATOM 1273 N N . PRO A 1 178 ? 7.040 13.621 -1.068 1.00 87.94 178 PRO A N 1
ATOM 1274 C CA . PRO A 1 178 ? 7.981 13.444 -2.169 1.00 87.94 178 PRO A CA 1
ATOM 1275 C C . PRO A 1 178 ? 7.995 12.004 -2.712 1.00 87.94 178 PRO A C 1
ATOM 1277 O O . PRO A 1 178 ? 7.561 11.063 -2.057 1.00 87.94 178 PRO A O 1
ATOM 1280 N N . GLY A 1 179 ? 8.616 11.820 -3.881 1.00 88.31 179 GLY A N 1
ATOM 1281 C CA . GLY A 1 179 ? 8.977 10.500 -4.411 1.00 88.31 179 GLY A CA 1
ATOM 1282 C C . GLY A 1 179 ? 7.953 9.872 -5.361 1.00 88.31 179 GLY A C 1
ATOM 1283 O O . GLY A 1 179 ? 6.970 10.488 -5.757 1.00 88.31 179 GLY A O 1
ATOM 1284 N N . LEU A 1 180 ? 8.236 8.630 -5.775 1.00 88.44 180 LEU A N 1
ATOM 1285 C CA . LEU A 1 180 ? 7.384 7.861 -6.699 1.00 88.44 180 LEU A CA 1
ATOM 1286 C C . LEU A 1 180 ? 6.105 7.330 -6.035 1.00 88.44 180 LEU A C 1
ATOM 1288 O O . LEU A 1 180 ? 5.137 7.009 -6.726 1.00 88.44 180 LEU A O 1
ATOM 1292 N N . THR A 1 181 ? 6.145 7.215 -4.710 1.00 93.25 181 THR A N 1
ATOM 1293 C CA . THR A 1 181 ? 5.067 6.794 -3.815 1.00 93.25 181 THR A CA 1
ATOM 1294 C C . THR A 1 181 ? 5.000 7.820 -2.685 1.00 93.25 181 THR A C 1
ATOM 1296 O O . THR A 1 181 ? 5.692 7.662 -1.681 1.00 93.25 181 THR A O 1
ATOM 1299 N N . PRO A 1 182 ? 4.286 8.940 -2.897 1.00 95.25 182 PRO A N 1
ATOM 1300 C CA . PRO A 1 182 ? 4.094 9.962 -1.876 1.00 95.25 182 PRO A CA 1
ATOM 1301 C C . PRO A 1 182 ? 3.515 9.383 -0.582 1.00 95.25 182 PRO A C 1
ATOM 1303 O O . PRO A 1 182 ? 2.637 8.520 -0.621 1.00 95.25 182 PRO A O 1
ATOM 1306 N N . ASP A 1 183 ? 3.949 9.912 0.562 1.00 95.56 183 ASP A N 1
ATOM 1307 C CA . ASP A 1 183 ? 3.513 9.459 1.890 1.00 95.56 183 ASP A CA 1
ATOM 1308 C C . ASP A 1 183 ? 1.983 9.426 2.047 1.00 95.56 183 ASP A C 1
ATOM 1310 O O . ASP A 1 183 ? 1.426 8.517 2.663 1.00 95.56 183 ASP A O 1
ATOM 1314 N N . GLY A 1 184 ? 1.278 10.400 1.471 1.00 97.19 184 GLY A N 1
ATOM 1315 C CA . GLY A 1 184 ? -0.179 10.435 1.505 1.00 97.19 184 GLY A CA 1
ATOM 1316 C C . GLY A 1 184 ? -0.815 9.257 0.772 1.00 97.19 184 GLY A C 1
ATOM 1317 O O . GLY A 1 184 ? -1.792 8.692 1.259 1.00 97.19 184 GLY A O 1
ATOM 1318 N N . ASP A 1 185 ? -0.221 8.812 -0.332 1.00 97.81 185 ASP A N 1
ATOM 1319 C CA . ASP A 1 185 ? -0.703 7.640 -1.057 1.00 97.81 185 ASP A CA 1
ATOM 1320 C C . ASP A 1 185 ? -0.362 6.337 -0.329 1.00 97.81 185 ASP A C 1
ATOM 1322 O O . ASP A 1 185 ? -1.190 5.426 -0.289 1.00 97.81 185 ASP A O 1
ATOM 1326 N N . ASP A 1 186 ? 0.821 6.256 0.291 1.00 97.06 186 ASP A N 1
ATOM 1327 C CA . ASP A 1 186 ? 1.221 5.117 1.123 1.00 97.06 186 ASP A CA 1
ATOM 1328 C C . ASP A 1 186 ? 0.282 4.956 2.329 1.00 97.06 186 ASP A C 1
ATOM 1330 O O . ASP A 1 186 ? -0.139 3.841 2.653 1.00 97.06 186 ASP A O 1
ATOM 1334 N N . LEU A 1 187 ? -0.123 6.069 2.951 1.00 97.56 187 LEU A N 1
ATOM 1335 C CA . LEU A 1 187 ? -1.116 6.083 4.024 1.00 97.56 187 LEU A CA 1
ATOM 1336 C C . LEU A 1 187 ? -2.493 5.605 3.535 1.00 97.56 187 LEU A C 1
ATOM 1338 O O . LEU A 1 187 ? -3.126 4.776 4.194 1.00 97.56 187 LEU A O 1
ATOM 1342 N N . LEU A 1 188 ? -2.962 6.100 2.384 1.00 98.44 188 LEU A N 1
ATOM 1343 C CA . LEU A 1 188 ? -4.238 5.682 1.791 1.00 98.44 188 LEU A CA 1
ATOM 1344 C C . LEU A 1 188 ? -4.218 4.195 1.404 1.00 98.44 188 LEU A C 1
ATOM 1346 O O . LEU A 1 188 ? -5.193 3.479 1.643 1.00 98.44 188 LEU A O 1
ATOM 1350 N N . ALA A 1 189 ? -3.101 3.703 0.863 1.00 98.12 189 ALA A N 1
ATOM 1351 C CA . ALA A 1 189 ? -2.922 2.299 0.513 1.00 98.12 189 ALA A CA 1
ATOM 1352 C C . ALA A 1 189 ? -2.942 1.412 1.764 1.00 98.12 189 ALA A C 1
ATOM 1354 O O . ALA A 1 189 ? -3.663 0.411 1.804 1.00 98.12 189 ALA A O 1
ATOM 1355 N N . ALA A 1 190 ? -2.234 1.813 2.820 1.00 98.06 190 ALA A N 1
ATOM 1356 C CA . ALA A 1 190 ? -2.253 1.120 4.100 1.00 98.06 190 ALA A CA 1
ATOM 1357 C C . ALA A 1 190 ? -3.655 1.082 4.726 1.00 98.06 190 ALA A C 1
ATOM 1359 O O . ALA A 1 190 ? -4.085 0.030 5.204 1.00 98.06 190 ALA A O 1
ATOM 1360 N N . ALA A 1 191 ? -4.404 2.188 4.667 1.00 97.88 191 ALA A N 1
ATOM 1361 C CA . ALA A 1 191 ? -5.784 2.244 5.139 1.00 97.88 191 ALA A CA 1
ATOM 1362 C C . ALA A 1 191 ? -6.698 1.296 4.344 1.00 97.88 191 ALA A C 1
ATOM 1364 O O . ALA A 1 191 ? -7.465 0.538 4.941 1.00 97.88 191 ALA A O 1
ATOM 1365 N N . ALA A 1 192 ? -6.584 1.276 3.012 1.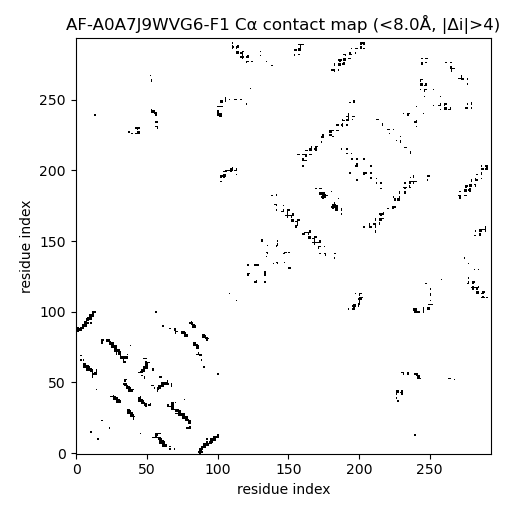00 98.31 192 ALA A N 1
ATOM 1366 C CA . ALA A 1 192 ? -7.353 0.375 2.156 1.00 98.31 192 ALA A CA 1
ATOM 1367 C C . ALA A 1 192 ? -7.071 -1.105 2.473 1.00 98.31 192 ALA A C 1
ATOM 1369 O O . ALA A 1 192 ? -8.000 -1.912 2.577 1.00 98.31 192 ALA A O 1
ATOM 1370 N N . ALA A 1 193 ? -5.797 -1.449 2.673 1.00 98.19 193 ALA A N 1
ATOM 1371 C CA . ALA A 1 193 ? -5.371 -2.791 3.046 1.00 98.19 193 ALA A CA 1
ATOM 1372 C C . ALA A 1 193 ? -5.876 -3.193 4.441 1.00 98.19 193 ALA A C 1
ATOM 1374 O O . ALA A 1 193 ? -6.415 -4.289 4.605 1.00 98.19 193 ALA A O 1
ATOM 1375 N N . ALA A 1 194 ? -5.771 -2.296 5.427 1.00 97.69 194 ALA A N 1
ATOM 1376 C CA . ALA A 1 194 ? -6.275 -2.513 6.781 1.00 97.69 194 ALA A CA 1
ATOM 1377 C C . ALA A 1 194 ? -7.798 -2.720 6.807 1.00 97.69 194 ALA A C 1
ATOM 1379 O O . ALA A 1 194 ? -8.273 -3.608 7.510 1.00 97.69 194 ALA A O 1
ATOM 1380 N N . MET A 1 195 ? -8.569 -1.975 6.001 1.00 96.69 195 MET A N 1
ATOM 1381 C CA . MET A 1 195 ? -10.017 -2.192 5.873 1.00 96.69 195 MET A CA 1
ATOM 1382 C C . MET A 1 195 ? -10.339 -3.619 5.430 1.00 96.69 195 MET A C 1
ATOM 1384 O O . MET A 1 195 ? -11.259 -4.219 5.967 1.00 96.69 195 MET A O 1
ATOM 1388 N N . ILE A 1 196 ? -9.604 -4.181 4.467 1.00 97.38 196 ILE A N 1
ATOM 1389 C CA . ILE A 1 196 ? -9.857 -5.553 3.993 1.00 97.38 196 ILE A CA 1
ATOM 1390 C C . ILE A 1 196 ? -9.394 -6.574 5.029 1.00 97.38 196 ILE A C 1
ATOM 1392 O O . ILE A 1 196 ? -10.119 -7.525 5.310 1.00 97.38 196 ILE A O 1
ATOM 1396 N N . ALA A 1 197 ? -8.214 -6.369 5.617 1.00 97.69 197 ALA A N 1
ATOM 1397 C CA . ALA A 1 197 ? -7.667 -7.287 6.608 1.00 97.69 197 ALA A CA 1
ATOM 1398 C C . ALA A 1 197 ? -8.516 -7.353 7.885 1.00 97.69 197 ALA A C 1
ATOM 1400 O O . ALA A 1 197 ? -8.553 -8.384 8.557 1.00 97.69 197 ALA A O 1
ATOM 1401 N N . PHE A 1 198 ? -9.185 -6.251 8.236 1.00 97.00 198 PHE A N 1
ATOM 1402 C CA . PHE A 1 198 ? -9.888 -6.117 9.506 1.00 97.00 198 PHE A CA 1
ATOM 1403 C C . PHE A 1 198 ? -11.403 -5.913 9.382 1.00 97.00 198 PHE A C 1
ATOM 1405 O O . PHE A 1 198 ? -12.050 -5.822 10.422 1.00 97.00 198 PHE A O 1
ATOM 1412 N N . GLU A 1 199 ? -12.006 -5.908 8.179 1.00 94.25 199 GLU A N 1
ATOM 1413 C CA . GLU A 1 199 ? -13.461 -5.684 8.037 1.00 94.25 199 GLU A CA 1
ATOM 1414 C C . GLU A 1 199 ? -14.282 -6.666 8.883 1.00 94.25 199 GLU A C 1
ATOM 1416 O O . GLU A 1 199 ? -15.238 -6.271 9.542 1.00 94.25 199 GLU A O 1
ATOM 1421 N N . ARG A 1 200 ? -13.880 -7.940 8.934 1.00 93.75 200 ARG A N 1
ATOM 1422 C CA . ARG A 1 200 ? -14.568 -8.966 9.730 1.00 93.75 200 ARG A CA 1
ATOM 1423 C C . ARG A 1 200 ? -14.328 -8.837 11.235 1.00 93.75 200 ARG A C 1
ATOM 1425 O O . ARG A 1 200 ? -15.321 -8.709 11.948 1.00 93.75 200 ARG A O 1
ATOM 1432 N N . PRO A 1 201 ? -13.080 -8.862 11.746 1.00 95.62 201 PRO A N 1
ATOM 1433 C CA . PRO A 1 201 ? -12.850 -8.782 13.188 1.00 95.62 201 PRO A CA 1
ATOM 1434 C C . PRO A 1 201 ? -13.314 -7.448 13.791 1.00 95.62 201 PRO A C 1
ATOM 1436 O O . PRO A 1 201 ? -13.740 -7.420 14.942 1.00 95.62 201 PRO A O 1
ATOM 1439 N N . ALA A 1 202 ? -13.302 -6.351 13.024 1.00 93.69 202 ALA A N 1
ATOM 1440 C CA . ALA A 1 202 ? -13.836 -5.062 13.465 1.00 93.69 202 ALA A CA 1
ATOM 1441 C C . ALA A 1 202 ? -15.374 -4.963 13.387 1.00 93.69 202 ALA A C 1
ATOM 1443 O O . ALA A 1 202 ? -15.942 -3.994 13.883 1.00 93.69 202 ALA A O 1
ATOM 1444 N N . GLY A 1 203 ? -16.055 -5.940 12.776 1.00 92.00 203 GLY A N 1
ATOM 1445 C CA . GLY A 1 203 ? -17.506 -5.907 12.575 1.00 92.00 203 GLY A CA 1
ATOM 1446 C C . GLY A 1 203 ? -17.972 -4.872 11.545 1.00 92.00 203 GLY A C 1
ATOM 1447 O O . GLY A 1 203 ? -19.141 -4.490 11.557 1.00 92.00 203 GLY A O 1
ATOM 1448 N N . LEU A 1 204 ? -17.082 -4.424 10.656 1.00 91.31 204 LEU A N 1
ATOM 1449 C CA . LEU A 1 204 ? -17.385 -3.431 9.632 1.00 91.31 204 LEU A CA 1
ATOM 1450 C C . LEU A 1 204 ? -18.382 -4.002 8.621 1.00 91.31 204 LEU A C 1
ATOM 1452 O O . LEU A 1 204 ? -18.203 -5.094 8.067 1.00 91.31 204 LEU A O 1
ATOM 1456 N N . ASN A 1 205 ? -19.428 -3.236 8.317 1.00 90.25 205 ASN A N 1
ATOM 1457 C CA . ASN A 1 205 ? -20.391 -3.641 7.306 1.00 90.25 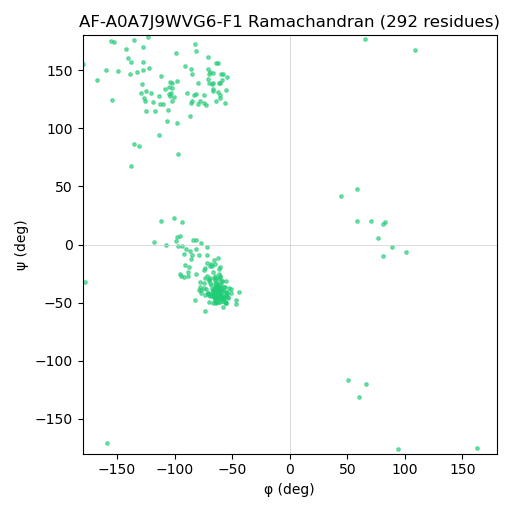205 ASN A CA 1
ATOM 1458 C C . ASN A 1 205 ? -19.703 -3.808 5.937 1.00 90.25 205 ASN A C 1
ATOM 1460 O O . ASN A 1 205 ? -19.102 -2.875 5.415 1.00 90.25 205 ASN A O 1
ATOM 1464 N N . ARG A 1 206 ? -19.848 -4.975 5.292 1.00 90.75 206 ARG A N 1
ATOM 1465 C CA . ARG A 1 206 ? -19.176 -5.283 4.012 1.00 90.75 206 ARG A CA 1
ATOM 1466 C C . ARG A 1 206 ? -19.509 -4.307 2.873 1.00 90.75 206 ARG A C 1
ATOM 1468 O O . ARG A 1 206 ? -18.690 -4.114 1.973 1.00 90.75 206 ARG A O 1
ATOM 1475 N N . LYS A 1 207 ? -20.717 -3.733 2.860 1.00 95.12 207 LYS A N 1
ATOM 1476 C CA . LYS A 1 207 ? -21.105 -2.705 1.883 1.00 95.12 207 LYS A CA 1
ATOM 1477 C C . LYS A 1 207 ? -20.347 -1.410 2.169 1.00 95.12 207 LYS A C 1
ATOM 1479 O O . LYS A 1 207 ? -19.704 -0.897 1.260 1.00 95.12 207 LYS A O 1
ATOM 1484 N N . VAL A 1 208 ? -20.347 -0.965 3.424 1.00 95.06 208 VAL A N 1
ATOM 1485 C CA . VAL A 1 208 ? -19.638 0.250 3.844 1.00 95.06 208 VAL A CA 1
ATOM 1486 C C . VAL A 1 208 ? -18.128 0.105 3.661 1.00 95.06 208 VAL A C 1
ATOM 1488 O O . VAL A 1 208 ? -17.494 0.998 3.116 1.00 95.06 208 VAL A O 1
ATOM 1491 N N . ALA A 1 209 ? -17.551 -1.056 3.981 1.00 93.88 209 ALA A N 1
ATOM 1492 C CA . ALA A 1 209 ? -16.145 -1.364 3.721 1.00 93.88 209 ALA A CA 1
ATOM 1493 C C . ALA A 1 209 ? -15.780 -1.185 2.241 1.00 93.88 209 ALA A C 1
ATOM 1495 O O . ALA A 1 209 ? -14.720 -0.661 1.908 1.00 93.88 209 ALA A O 1
ATOM 1496 N N . ARG A 1 210 ? -16.668 -1.602 1.329 1.00 96.00 210 ARG A N 1
ATOM 1497 C CA . ARG A 1 210 ? -16.472 -1.411 -0.112 1.00 96.00 210 ARG A CA 1
ATOM 1498 C C . ARG A 1 210 ? -16.571 0.060 -0.505 1.00 96.00 210 ARG A C 1
ATOM 1500 O O . ARG A 1 210 ? -15.733 0.514 -1.273 1.00 96.00 210 ARG A O 1
ATOM 1507 N N . GLU A 1 211 ? -17.560 0.780 0.017 1.00 97.62 211 GLU A N 1
ATOM 1508 C CA . GLU A 1 211 ? -17.757 2.211 -0.249 1.00 97.62 211 GLU A CA 1
ATOM 1509 C C . GLU A 1 211 ? -16.575 3.046 0.260 1.00 97.62 211 GLU A C 1
ATOM 1511 O O . GLU A 1 211 ? -16.050 3.857 -0.496 1.00 97.62 211 GLU A O 1
ATOM 1516 N N . LEU A 1 212 ? -16.083 2.777 1.476 1.00 97.38 212 LEU A N 1
ATOM 1517 C CA . LEU A 1 212 ? -14.877 3.391 2.035 1.00 97.38 212 LEU A CA 1
ATOM 1518 C C . LEU A 1 212 ? -13.664 3.168 1.125 1.00 97.38 212 LEU A C 1
ATOM 1520 O O . LEU A 1 212 ? -12.993 4.126 0.762 1.00 97.38 212 LEU A O 1
ATOM 1524 N N . ARG A 1 213 ? -13.401 1.928 0.690 1.00 96.81 213 ARG A N 1
ATOM 1525 C CA . ARG A 1 213 ? -12.265 1.633 -0.205 1.00 96.81 213 ARG A CA 1
ATOM 1526 C C . ARG A 1 213 ? -12.398 2.294 -1.569 1.00 96.81 213 ARG A C 1
ATOM 1528 O O . ARG A 1 213 ? -11.409 2.780 -2.106 1.00 96.81 213 ARG A O 1
ATOM 1535 N N . SER A 1 214 ? -13.604 2.308 -2.135 1.00 97.31 214 SER A N 1
ATOM 1536 C CA . SER A 1 214 ? -13.873 3.012 -3.389 1.00 97.31 214 SER A CA 1
ATOM 1537 C C . SER A 1 214 ? -13.668 4.520 -3.247 1.00 97.31 214 SER A C 1
ATOM 1539 O O . SER A 1 214 ? -13.141 5.132 -4.168 1.00 97.31 214 SER A O 1
ATOM 1541 N N . ALA A 1 215 ? -14.014 5.104 -2.098 1.00 97.94 215 ALA A N 1
ATOM 1542 C CA . ALA A 1 215 ? -13.830 6.525 -1.821 1.00 97.94 215 ALA A CA 1
ATOM 1543 C C . ALA A 1 215 ? -12.352 6.954 -1.768 1.00 97.94 215 ALA A C 1
ATOM 1545 O O . ALA A 1 215 ? -12.043 8.092 -2.111 1.00 97.94 215 ALA A O 1
ATOM 1546 N N . LEU A 1 216 ? -11.431 6.045 -1.415 1.00 98.00 216 LEU A N 1
ATOM 1547 C CA . LEU A 1 216 ? -9.987 6.321 -1.447 1.00 98.00 216 LEU A CA 1
ATOM 1548 C C . LEU A 1 216 ? -9.430 6.460 -2.876 1.00 98.00 216 LEU A C 1
ATOM 1550 O O . LEU A 1 216 ? -8.350 7.011 -3.068 1.00 98.00 216 LEU A O 1
ATOM 1554 N N . LEU A 1 217 ? -10.154 5.967 -3.887 1.00 97.19 217 LEU A N 1
ATOM 1555 C CA . LEU A 1 217 ? -9.774 6.051 -5.296 1.00 97.19 217 LEU A CA 1
ATOM 1556 C C . LEU A 1 217 ? -10.473 7.246 -5.954 1.00 97.19 217 LEU A C 1
ATOM 1558 O O . LEU A 1 217 ? -11.467 7.087 -6.665 1.00 97.19 217 LEU A O 1
ATOM 1562 N N . VAL A 1 218 ? -9.952 8.451 -5.710 1.00 94.94 218 VAL A N 1
ATOM 1563 C CA . VAL A 1 218 ? -10.501 9.688 -6.291 1.00 94.94 218 VAL A CA 1
ATOM 1564 C C . VAL A 1 218 ? -10.514 9.639 -7.826 1.00 94.94 218 VAL A C 1
ATOM 1566 O O . VAL A 1 218 ? -9.652 9.035 -8.461 1.00 94.94 218 VAL A O 1
ATOM 1569 N N . HIS A 1 219 ? -11.516 10.264 -8.446 1.00 92.38 219 HIS A N 1
ATOM 1570 C CA . HIS A 1 219 ? -11.731 10.194 -9.900 1.00 92.38 219 HIS A CA 1
ATOM 1571 C C . HIS A 1 219 ? -10.549 10.707 -10.749 1.00 92.38 219 HIS A C 1
ATOM 1573 O O . HIS A 1 219 ? -10.301 10.181 -11.830 1.00 92.38 219 HIS A O 1
ATOM 1579 N N . ASP A 1 220 ? -9.806 11.687 -10.239 1.00 93.56 220 ASP A N 1
ATOM 1580 C CA . ASP A 1 220 ? -8.653 12.353 -10.850 1.00 93.56 220 ASP A CA 1
ATOM 1581 C C . ASP A 1 220 ? -7.312 11.816 -10.307 1.00 93.56 220 ASP A C 1
ATOM 1583 O O . ASP A 1 220 ? -6.281 12.481 -10.380 1.00 93.56 220 ASP A O 1
ATOM 1587 N N . LEU A 1 221 ? -7.297 10.589 -9.766 1.00 94.31 221 LEU A N 1
ATOM 1588 C CA . LEU A 1 221 ? -6.131 9.978 -9.111 1.00 94.31 221 LEU A CA 1
ATOM 1589 C C . LEU A 1 221 ? -4.850 10.035 -9.965 1.00 94.31 221 LEU A C 1
ATOM 1591 O O . LEU A 1 221 ? -3.782 10.347 -9.448 1.00 94.31 221 LEU A O 1
ATOM 1595 N N . GLY A 1 222 ? -4.954 9.776 -11.273 1.00 93.50 222 GLY A N 1
ATOM 1596 C CA . GLY A 1 222 ? -3.805 9.809 -12.190 1.00 93.50 222 GLY A CA 1
ATOM 1597 C C . GLY A 1 222 ? -3.261 11.207 -12.498 1.00 93.50 222 GLY A C 1
ATOM 1598 O O . GLY A 1 222 ? -2.143 11.316 -12.989 1.00 93.50 222 GLY A O 1
ATOM 1599 N N . GLU A 1 223 ? -4.025 12.261 -12.209 1.00 95.00 223 GLU A N 1
ATOM 1600 C CA . GLU A 1 223 ? -3.578 13.654 -12.335 1.00 95.00 223 GLU A CA 1
ATOM 1601 C C . GLU A 1 223 ? -2.910 14.149 -11.046 1.00 95.00 223 GLU A C 1
ATOM 1603 O O . GLU A 1 223 ? -2.094 15.068 -11.080 1.00 95.00 223 GLU A O 1
ATOM 1608 N N . ARG A 1 224 ? -3.237 13.525 -9.905 1.00 95.50 224 ARG A N 1
ATOM 1609 C CA . ARG A 1 224 ? -2.741 13.913 -8.578 1.00 95.50 224 ARG A CA 1
ATOM 1610 C C . ARG A 1 224 ? -1.464 13.199 -8.154 1.00 95.50 224 ARG A C 1
ATOM 1612 O O . ARG A 1 224 ? -0.708 13.759 -7.369 1.00 95.50 224 ARG A O 1
ATOM 1619 N N . THR A 1 225 ? -1.220 11.980 -8.633 1.00 96.56 225 THR A N 1
ATOM 1620 C CA . THR A 1 225 ? -0.026 11.205 -8.265 1.00 96.56 225 THR A CA 1
ATOM 1621 C C . THR A 1 225 ? 0.553 10.405 -9.432 1.00 96.56 225 THR A C 1
ATOM 1623 O O . THR A 1 225 ? -0.055 10.260 -10.491 1.00 96.56 225 THR A O 1
ATOM 1626 N N . GLY A 1 226 ? 1.766 9.882 -9.247 1.00 94.88 226 GLY A N 1
ATOM 1627 C CA . GLY A 1 226 ? 2.485 9.102 -10.246 1.00 94.88 226 GLY A CA 1
ATOM 1628 C C . GLY A 1 226 ? 1.878 7.716 -10.487 1.00 94.88 226 GLY A C 1
ATOM 1629 O O . GLY A 1 226 ? 1.331 7.080 -9.587 1.00 94.88 226 GLY A O 1
ATOM 1630 N N . ALA A 1 227 ? 2.048 7.194 -11.705 1.00 95.25 227 ALA A N 1
ATOM 1631 C CA . ALA A 1 227 ? 1.460 5.923 -12.144 1.00 95.25 227 ALA A CA 1
ATOM 1632 C C . ALA A 1 227 ? 1.805 4.709 -11.253 1.00 95.25 227 ALA A C 1
ATOM 1634 O O . ALA A 1 227 ? 0.988 3.793 -11.112 1.00 95.25 227 ALA A O 1
ATOM 1635 N N . LEU A 1 228 ? 2.994 4.691 -10.631 1.00 95.19 228 LEU A N 1
ATOM 1636 C CA . LEU A 1 228 ? 3.364 3.639 -9.677 1.00 95.19 228 LEU A CA 1
ATOM 1637 C C . LEU A 1 228 ? 2.461 3.686 -8.441 1.00 95.19 228 LEU A C 1
ATOM 1639 O O . LEU A 1 228 ? 1.879 2.668 -8.072 1.00 95.19 228 LEU A O 1
ATOM 1643 N N . SER A 1 229 ? 2.297 4.870 -7.855 1.00 96.00 229 SER A N 1
ATOM 1644 C CA . SER A 1 229 ? 1.424 5.089 -6.707 1.00 96.00 229 SER A CA 1
ATOM 1645 C C . SER A 1 229 ? -0.035 4.739 -7.022 1.00 96.00 229 SER A C 1
ATOM 1647 O O . SER A 1 229 ? -0.656 3.958 -6.301 1.00 96.00 229 SER A O 1
ATOM 1649 N N . VAL A 1 230 ? -0.547 5.171 -8.184 1.00 97.44 230 VAL A N 1
ATOM 1650 C CA . VAL A 1 230 ? -1.880 4.770 -8.681 1.00 97.44 230 VAL A CA 1
ATOM 1651 C C . VAL A 1 230 ? -2.029 3.246 -8.723 1.00 97.44 230 VAL A C 1
ATOM 1653 O O . VAL A 1 230 ? -3.043 2.698 -8.282 1.00 97.44 230 VAL A O 1
ATOM 1656 N N . THR A 1 231 ? -1.020 2.546 -9.247 1.00 97.12 231 THR A N 1
ATOM 1657 C CA . THR A 1 231 ? -1.022 1.081 -9.353 1.00 97.12 231 THR A CA 1
ATOM 1658 C C . THR A 1 231 ? -1.064 0.422 -7.973 1.00 97.12 231 THR A C 1
ATOM 1660 O O . THR A 1 231 ? -1.841 -0.513 -7.756 1.00 97.12 231 THR A O 1
ATOM 1663 N N . LEU A 1 232 ? -0.260 0.909 -7.028 1.00 96.62 232 LEU A N 1
ATOM 1664 C CA . LEU A 1 232 ? -0.171 0.358 -5.678 1.00 96.62 232 LEU A CA 1
ATOM 1665 C C . LEU A 1 232 ? -1.421 0.639 -4.849 1.00 96.62 232 LEU A C 1
ATOM 1667 O O . LEU A 1 232 ? -1.926 -0.279 -4.206 1.00 96.62 232 LEU A O 1
ATOM 1671 N N . LEU A 1 233 ? -1.981 1.845 -4.926 1.00 97.50 233 LEU A N 1
ATOM 1672 C CA . LEU A 1 233 ? -3.217 2.189 -4.229 1.00 97.50 233 LEU A CA 1
ATOM 1673 C C . LEU A 1 233 ? -4.398 1.346 -4.739 1.00 97.50 233 LEU A C 1
ATOM 1675 O O . LEU A 1 233 ? -5.159 0.790 -3.945 1.00 97.50 233 LEU A O 1
ATOM 1679 N N . ARG A 1 234 ? -4.514 1.151 -6.061 1.00 97.38 234 ARG A N 1
ATOM 1680 C CA . ARG A 1 234 ? -5.513 0.238 -6.654 1.00 97.38 234 ARG A CA 1
ATOM 1681 C C . ARG A 1 234 ? -5.301 -1.215 -6.227 1.00 97.38 234 ARG A C 1
ATOM 1683 O O . ARG A 1 234 ? -6.280 -1.929 -6.019 1.00 97.38 234 ARG A O 1
ATOM 1690 N N . SER A 1 235 ? -4.048 -1.653 -6.111 1.00 97.50 235 SER A N 1
ATOM 1691 C CA . SER A 1 235 ? -3.705 -2.997 -5.627 1.00 97.50 235 SER A CA 1
ATOM 1692 C C . SER A 1 235 ? -4.131 -3.163 -4.165 1.00 97.50 235 SER A C 1
ATOM 1694 O O . SER A 1 235 ? -4.869 -4.093 -3.839 1.00 97.50 235 SER A O 1
ATOM 1696 N N . ALA A 1 236 ? -3.796 -2.202 -3.305 1.00 97.94 236 ALA A N 1
ATOM 1697 C CA . ALA A 1 236 ? -4.168 -2.212 -1.895 1.00 97.94 236 ALA A CA 1
ATOM 1698 C C . ALA A 1 236 ? -5.693 -2.175 -1.689 1.00 97.94 236 ALA A C 1
ATOM 1700 O O . ALA A 1 236 ? -6.223 -2.928 -0.875 1.00 97.94 236 ALA A O 1
ATOM 1701 N N . ALA A 1 237 ? -6.429 -1.407 -2.502 1.00 97.38 237 ALA A N 1
ATOM 1702 C CA . ALA A 1 237 ? -7.897 -1.388 -2.507 1.00 97.38 237 ALA A CA 1
ATOM 1703 C C . ALA A 1 237 ? -8.545 -2.721 -2.938 1.00 97.38 237 ALA A C 1
ATOM 1705 O O . ALA A 1 237 ? -9.730 -2.950 -2.675 1.00 97.38 237 ALA A O 1
ATOM 1706 N N . ARG A 1 238 ? -7.775 -3.614 -3.574 1.00 96.88 238 ARG A N 1
ATOM 1707 C CA . ARG A 1 238 ? -8.146 -5.007 -3.886 1.00 96.88 238 ARG A CA 1
ATOM 1708 C C . ARG A 1 238 ? -7.576 -6.015 -2.884 1.00 96.88 238 ARG A C 1
ATOM 1710 O O . ARG A 1 238 ? -7.773 -7.212 -3.061 1.00 96.88 238 ARG A O 1
ATOM 1717 N N . GLY A 1 239 ? -6.888 -5.546 -1.846 1.00 97.19 239 GLY A N 1
ATOM 1718 C CA . GLY A 1 239 ? -6.290 -6.380 -0.809 1.00 97.19 239 GLY A CA 1
ATOM 1719 C C . GLY A 1 239 ? -4.940 -6.956 -1.204 1.00 97.19 239 GLY A C 1
ATOM 1720 O O . GLY A 1 239 ? -4.530 -7.943 -0.618 1.00 97.19 239 GLY A O 1
ATOM 1721 N N . GLN A 1 240 ? -4.262 -6.378 -2.192 1.00 97.62 240 GLN A N 1
ATOM 1722 C CA . GLN A 1 240 ? -2.967 -6.840 -2.684 1.00 97.62 240 GLN A CA 1
ATOM 1723 C C . GLN A 1 240 ? -1.890 -5.875 -2.198 1.00 97.62 240 GLN A C 1
ATOM 1725 O O . GLN A 1 240 ? -1.889 -4.702 -2.573 1.00 97.62 240 GLN A O 1
ATOM 1730 N N . VAL A 1 241 ? -0.981 -6.358 -1.358 1.00 96.44 241 VAL A N 1
ATOM 1731 C CA . VAL A 1 241 ? 0.019 -5.526 -0.675 1.00 96.44 241 VAL A CA 1
ATOM 1732 C C . VAL A 1 241 ? 1.427 -6.062 -0.878 1.00 96.44 241 VAL A C 1
ATOM 1734 O O . VAL A 1 241 ? 1.629 -7.152 -1.391 1.00 96.44 241 VAL A O 1
ATOM 1737 N N . ILE A 1 242 ? 2.433 -5.292 -0.488 1.00 93.88 242 ILE A N 1
ATOM 1738 C CA . ILE A 1 242 ? 3.811 -5.783 -0.460 1.00 93.88 242 ILE A CA 1
ATOM 1739 C C . ILE A 1 242 ? 3.990 -6.827 0.661 1.00 93.88 242 ILE A C 1
ATOM 1741 O O . ILE A 1 242 ? 3.364 -6.710 1.716 1.00 93.88 242 ILE A O 1
ATOM 1745 N N . ASP A 1 243 ? 4.849 -7.834 0.461 1.00 90.69 243 ASP A N 1
ATOM 1746 C CA . ASP A 1 243 ? 5.004 -8.977 1.390 1.00 90.69 243 ASP A CA 1
ATOM 1747 C C . ASP A 1 243 ? 5.120 -8.591 2.885 1.00 90.69 243 ASP A C 1
ATOM 1749 O O . ASP A 1 243 ? 4.372 -9.141 3.698 1.00 90.69 243 ASP A O 1
ATOM 1753 N N . PRO A 1 244 ? 5.962 -7.617 3.291 1.00 95.00 244 PRO A N 1
ATOM 1754 C CA . PRO A 1 244 ? 6.078 -7.255 4.698 1.00 95.00 244 PRO A CA 1
ATOM 1755 C C . PRO A 1 244 ? 4.768 -6.749 5.309 1.00 95.00 244 PRO A C 1
ATOM 1757 O O . PRO A 1 244 ? 4.461 -7.073 6.454 1.00 95.00 244 PRO A O 1
ATOM 1760 N N . VAL A 1 245 ? 3.968 -6.005 4.541 1.00 96.56 245 VAL A N 1
ATOM 1761 C CA . VAL A 1 245 ? 2.680 -5.460 4.996 1.00 96.56 245 VAL A CA 1
ATOM 1762 C C . VAL A 1 245 ? 1.691 -6.581 5.291 1.00 96.56 245 VAL A C 1
ATOM 1764 O O . VAL A 1 245 ? 0.964 -6.499 6.279 1.00 96.56 245 VAL A O 1
ATOM 1767 N N . ARG A 1 246 ? 1.698 -7.664 4.504 1.00 95.62 246 ARG A N 1
ATOM 1768 C CA . ARG A 1 246 ? 0.845 -8.833 4.763 1.00 95.62 246 ARG A CA 1
ATOM 1769 C C . ARG A 1 246 ? 1.068 -9.375 6.178 1.00 95.62 246 ARG A C 1
ATOM 1771 O O . ARG A 1 246 ? 0.099 -9.608 6.890 1.00 95.62 246 ARG A O 1
ATOM 1778 N N . ALA A 1 247 ? 2.323 -9.494 6.617 1.00 95.62 247 ALA A N 1
ATOM 1779 C CA . ALA A 1 247 ? 2.652 -9.944 7.972 1.00 95.62 247 ALA A CA 1
ATOM 1780 C C . ALA A 1 247 ? 2.295 -8.909 9.061 1.00 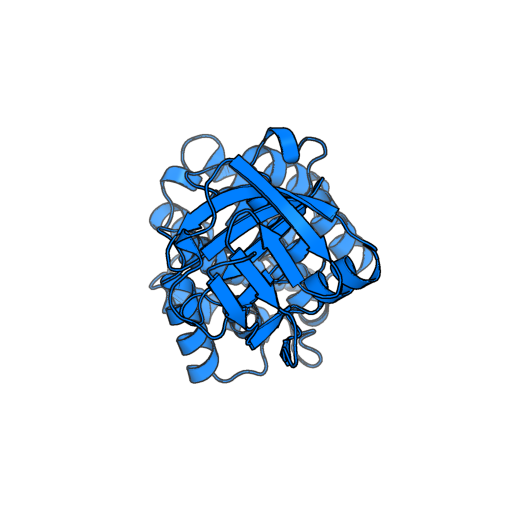95.62 247 ALA A C 1
ATOM 1782 O O . ALA A 1 247 ? 1.963 -9.279 10.190 1.00 95.62 247 ALA A O 1
ATOM 1783 N N . LEU A 1 248 ? 2.336 -7.609 8.747 1.00 97.50 248 LEU A N 1
ATOM 1784 C CA . LEU A 1 248 ? 1.868 -6.571 9.674 1.00 97.50 248 LEU A CA 1
ATOM 1785 C C . LEU A 1 248 ? 0.350 -6.599 9.868 1.00 97.50 248 LEU A C 1
ATOM 1787 O O . LEU A 1 248 ? -0.118 -6.236 10.941 1.00 97.50 248 LEU A O 1
ATOM 1791 N N . LEU A 1 249 ? -0.414 -7.037 8.869 1.00 98.06 249 LEU A N 1
ATOM 1792 C CA . LEU A 1 249 ? -1.875 -7.120 8.934 1.00 98.06 249 LEU A CA 1
ATOM 1793 C C . LEU A 1 249 ? -2.392 -8.483 9.418 1.00 98.06 249 LEU A C 1
ATOM 1795 O O . LEU A 1 249 ? -3.585 -8.624 9.672 1.00 98.06 249 LEU A O 1
ATOM 1799 N N . ASP A 1 250 ? -1.514 -9.473 9.570 1.00 97.62 250 ASP A N 1
ATOM 1800 C CA . ASP A 1 250 ? -1.865 -10.815 10.033 1.00 97.62 250 ASP A CA 1
ATOM 1801 C C . ASP A 1 250 ? -1.902 -10.875 11.569 1.00 97.62 250 ASP A C 1
ATOM 1803 O O . ASP A 1 250 ? -0.935 -10.521 12.260 1.00 97.62 250 ASP A O 1
ATOM 1807 N N . LEU A 1 251 ? -3.050 -11.287 12.110 1.00 98.00 251 LEU A N 1
ATOM 1808 C CA . LEU A 1 251 ? -3.268 -11.472 13.547 1.00 98.00 251 LEU A CA 1
ATOM 1809 C C . LEU A 1 251 ? -2.822 -12.857 14.039 1.00 98.00 251 LEU A C 1
ATOM 1811 O O . LEU A 1 251 ? -2.707 -13.058 15.249 1.00 98.00 251 LEU A O 1
ATOM 1815 N N . SER A 1 252 ? -2.541 -13.791 13.127 1.00 96.81 252 SER A N 1
ATOM 1816 C CA . SER A 1 252 ? -2.097 -15.155 13.436 1.00 96.81 252 SER A CA 1
ATOM 1817 C C . SER A 1 252 ? -0.584 -15.319 13.514 1.00 96.81 252 SER A C 1
ATOM 1819 O O . SER A 1 252 ? -0.097 -16.279 14.110 1.00 96.81 252 SER A O 1
ATOM 1821 N N . VAL A 1 253 ? 0.176 -14.374 12.957 1.00 95.88 253 VAL A N 1
ATOM 1822 C CA . VAL A 1 253 ? 1.639 -14.436 12.988 1.00 95.88 253 VAL A CA 1
ATOM 1823 C C . VAL A 1 253 ? 2.200 -13.968 14.326 1.00 95.88 253 VAL A C 1
ATOM 1825 O O . VAL A 1 253 ? 1.791 -12.954 14.897 1.00 95.88 253 VAL A O 1
ATOM 1828 N N . GLU A 1 254 ? 3.214 -14.687 14.799 1.00 96.31 254 GLU A N 1
ATOM 1829 C CA . GLU A 1 254 ? 3.920 -14.353 16.030 1.00 96.31 254 GLU A CA 1
ATOM 1830 C C . GLU A 1 254 ? 4.619 -12.991 15.959 1.00 96.31 254 GLU A C 1
ATOM 1832 O O . GLU A 1 254 ? 5.023 -12.509 14.894 1.00 96.31 254 GLU A O 1
ATOM 1837 N N . ARG A 1 255 ? 4.840 -12.398 17.139 1.00 95.75 255 ARG A N 1
ATOM 1838 C CA . ARG A 1 255 ? 5.490 -11.091 17.280 1.00 95.75 255 ARG A CA 1
ATOM 1839 C C . ARG A 1 255 ? 6.839 -11.004 16.580 1.00 95.75 255 ARG A C 1
ATOM 1841 O O . ARG A 1 255 ? 7.087 -10.036 15.870 1.00 95.75 255 ARG A O 1
ATOM 1848 N N . ALA A 1 256 ? 7.688 -12.016 16.739 1.00 96.62 256 ALA A N 1
ATOM 1849 C CA . ALA A 1 256 ? 9.003 -12.042 16.103 1.00 96.62 256 ALA A CA 1
ATOM 1850 C C . ALA A 1 256 ? 8.906 -11.963 14.568 1.00 96.62 256 ALA A C 1
ATOM 1852 O O . ALA A 1 256 ? 9.668 -11.231 13.934 1.00 96.62 256 ALA A O 1
ATOM 1853 N N . THR A 1 257 ? 7.928 -12.654 13.977 1.00 96.56 257 THR A N 1
ATOM 1854 C CA . THR A 1 257 ? 7.713 -12.691 12.527 1.00 96.56 257 THR A CA 1
ATOM 1855 C C . THR A 1 257 ? 7.296 -11.330 11.985 1.00 96.56 257 THR A C 1
ATOM 1857 O O . THR A 1 257 ? 7.915 -10.835 11.038 1.00 96.56 257 THR A O 1
ATOM 1860 N N . TRP A 1 258 ? 6.283 -10.691 12.582 1.00 96.19 258 TRP A N 1
ATOM 1861 C CA . TRP A 1 258 ? 5.839 -9.388 12.086 1.00 96.19 258 TRP A CA 1
ATOM 1862 C C . TRP A 1 258 ? 6.822 -8.261 12.430 1.00 96.19 258 TRP A C 1
ATOM 1864 O O . TRP A 1 258 ? 6.969 -7.344 11.630 1.00 96.19 258 TRP A O 1
ATOM 1874 N N . MET A 1 259 ? 7.582 -8.351 13.529 1.00 96.81 259 MET A N 1
ATOM 1875 C CA . MET A 1 259 ? 8.688 -7.422 13.815 1.00 96.81 259 MET A CA 1
ATOM 1876 C C . MET A 1 259 ? 9.793 -7.513 12.754 1.00 96.81 259 MET A C 1
ATOM 1878 O O . MET A 1 259 ? 10.296 -6.497 12.277 1.00 96.81 259 MET A O 1
ATOM 1882 N N . GLY A 1 260 ? 10.142 -8.731 12.326 1.00 96.12 260 GLY A N 1
ATOM 1883 C CA . GLY A 1 260 ? 11.076 -8.933 11.220 1.00 96.12 260 GLY A CA 1
ATOM 1884 C C . GLY A 1 260 ? 10.550 -8.372 9.896 1.00 96.12 260 GLY A C 1
ATOM 1885 O O . GLY A 1 260 ? 11.334 -7.898 9.075 1.00 96.12 260 GLY A O 1
ATOM 1886 N N . ALA A 1 261 ? 9.233 -8.404 9.678 1.00 95.69 261 ALA A N 1
ATOM 1887 C CA . ALA A 1 261 ? 8.599 -7.769 8.527 1.00 95.69 261 ALA A CA 1
ATOM 1888 C C . ALA A 1 261 ? 8.622 -6.236 8.625 1.00 95.69 261 ALA A C 1
ATOM 1890 O O . ALA A 1 261 ? 8.981 -5.592 7.644 1.00 95.69 261 ALA A O 1
ATOM 1891 N N . LEU A 1 262 ? 8.352 -5.659 9.799 1.00 95.81 262 LEU A N 1
ATOM 1892 C CA . LEU A 1 262 ? 8.459 -4.217 10.040 1.00 95.81 262 LEU A CA 1
ATOM 1893 C C . LEU A 1 262 ? 9.861 -3.706 9.684 1.00 95.81 262 LEU A C 1
ATOM 1895 O O . LEU A 1 262 ? 9.990 -2.836 8.831 1.00 95.81 262 LEU A O 1
ATOM 1899 N N . GLY A 1 263 ? 10.916 -4.350 10.193 1.00 94.12 263 GLY A N 1
ATOM 1900 C CA . GLY A 1 263 ? 12.295 -3.969 9.864 1.00 94.12 263 GLY A CA 1
ATOM 1901 C C . GLY A 1 263 ? 12.701 -4.218 8.401 1.00 94.12 263 GLY A C 1
ATOM 1902 O O . GLY A 1 263 ? 13.693 -3.663 7.926 1.00 94.12 263 GLY A O 1
ATOM 1903 N N . ARG A 1 264 ? 11.981 -5.065 7.645 1.00 92.50 264 ARG A N 1
ATOM 1904 C CA . ARG A 1 264 ? 12.129 -5.136 6.174 1.00 92.50 264 ARG A CA 1
ATOM 1905 C C . ARG A 1 264 ? 11.420 -3.971 5.498 1.00 92.50 264 ARG A C 1
ATOM 1907 O O . ARG A 1 264 ? 11.972 -3.416 4.557 1.00 92.50 264 ARG A O 1
ATOM 1914 N N . LEU A 1 265 ? 10.223 -3.631 5.970 1.00 92.25 265 LEU A N 1
ATOM 1915 C CA . LEU A 1 265 ? 9.401 -2.561 5.427 1.00 92.25 265 LEU A CA 1
ATOM 1916 C C . LEU A 1 265 ? 10.061 -1.196 5.633 1.00 92.25 265 LEU A C 1
ATOM 1918 O O . LEU A 1 265 ? 10.178 -0.450 4.676 1.00 92.25 265 LEU A O 1
ATOM 1922 N N . GLU A 1 266 ? 10.591 -0.901 6.819 1.00 90.19 266 GLU A N 1
ATOM 1923 C CA . GLU A 1 266 ? 11.282 0.364 7.131 1.00 90.19 266 GLU A CA 1
ATOM 1924 C C . GLU A 1 266 ? 12.537 0.609 6.283 1.00 90.19 266 GLU A C 1
ATOM 1926 O O . GLU A 1 266 ? 12.959 1.748 6.112 1.00 90.19 266 GLU A O 1
ATOM 1931 N N . ARG A 1 267 ? 13.121 -0.448 5.704 1.00 88.38 267 ARG A N 1
ATOM 1932 C CA . ARG A 1 267 ? 14.241 -0.335 4.757 1.00 88.38 267 ARG A CA 1
ATOM 1933 C C . ARG A 1 267 ? 13.798 -0.001 3.328 1.00 88.38 267 ARG A C 1
ATOM 1935 O O . ARG A 1 267 ? 14.652 0.161 2.458 1.00 88.38 267 ARG A O 1
ATOM 1942 N N . ILE A 1 268 ? 12.493 0.072 3.063 1.00 83.44 268 ILE A N 1
ATOM 1943 C CA . ILE A 1 268 ? 11.941 0.415 1.750 1.00 83.44 268 ILE A CA 1
ATOM 1944 C C . ILE A 1 268 ? 11.824 1.932 1.610 1.00 83.44 268 ILE A C 1
ATOM 1946 O O . ILE A 1 268 ? 10.943 2.562 2.200 1.00 83.44 268 ILE A O 1
ATOM 1950 N N . GLY A 1 269 ? 12.660 2.494 0.736 1.00 71.94 269 GLY A N 1
ATOM 1951 C CA . GLY A 1 269 ? 12.621 3.912 0.380 1.00 71.94 269 GLY A CA 1
ATOM 1952 C C . GLY A 1 269 ? 12.977 4.845 1.543 1.00 71.94 269 GLY A C 1
ATOM 1953 O O . GLY A 1 269 ? 13.219 4.415 2.664 1.00 71.94 269 GLY A O 1
ATOM 1954 N N . HIS A 1 270 ? 13.016 6.150 1.271 1.00 65.06 270 HIS A N 1
ATOM 1955 C CA . HIS A 1 270 ? 13.377 7.174 2.265 1.00 65.06 270 HIS A CA 1
ATOM 1956 C C . HIS A 1 270 ? 12.250 7.502 3.272 1.00 65.06 270 HIS A C 1
ATOM 1958 O O . HIS A 1 270 ? 12.445 8.353 4.132 1.00 65.06 270 HIS A O 1
ATOM 1964 N N . GLY A 1 271 ? 11.086 6.845 3.193 1.00 77.19 271 GLY A N 1
ATOM 1965 C CA . GLY A 1 271 ? 9.933 7.154 4.053 1.00 77.19 271 GLY A CA 1
ATOM 1966 C C . GLY A 1 271 ? 8.720 6.247 3.843 1.00 77.19 271 GLY A C 1
ATOM 1967 O O . GLY A 1 271 ? 8.053 5.901 4.821 1.00 77.19 271 GLY A O 1
ATOM 1968 N N . THR A 1 272 ? 8.512 5.771 2.610 1.00 83.38 272 THR A N 1
ATOM 1969 C CA . THR A 1 272 ? 7.384 4.914 2.202 1.00 83.38 272 THR A CA 1
ATOM 1970 C C . THR A 1 272 ? 7.122 3.751 3.146 1.00 83.38 272 THR A C 1
ATOM 1972 O O . THR A 1 272 ? 6.006 3.585 3.632 1.00 83.38 272 THR A O 1
ATOM 1975 N N . GLY A 1 273 ? 8.155 2.971 3.476 1.00 88.12 273 GLY A N 1
ATOM 1976 C CA . GLY A 1 273 ? 8.020 1.837 4.381 1.00 88.12 273 GLY A CA 1
ATOM 1977 C C . GLY A 1 273 ? 7.422 2.197 5.740 1.00 88.12 273 GLY A C 1
ATOM 1978 O O . GLY A 1 273 ? 6.450 1.585 6.186 1.00 88.12 273 GLY A O 1
ATOM 1979 N N . GLY A 1 274 ? 7.972 3.228 6.382 1.00 91.62 274 GLY A N 1
ATOM 1980 C CA . GLY A 1 274 ? 7.480 3.680 7.681 1.00 91.62 274 GLY A CA 1
ATOM 1981 C C . GLY A 1 274 ? 6.083 4.302 7.603 1.00 91.62 274 GLY A C 1
ATOM 1982 O O . GLY A 1 274 ? 5.279 4.079 8.503 1.00 91.62 274 GLY A O 1
ATOM 1983 N N . THR A 1 275 ? 5.744 5.005 6.516 1.00 93.94 275 THR A N 1
ATOM 1984 C CA . THR A 1 275 ? 4.403 5.591 6.341 1.00 93.94 275 THR A CA 1
ATOM 1985 C C . THR A 1 275 ? 3.352 4.506 6.177 1.00 93.94 275 THR A C 1
ATOM 1987 O O . THR A 1 275 ? 2.293 4.559 6.801 1.00 93.94 275 THR A O 1
ATOM 1990 N N . TYR A 1 276 ? 3.671 3.475 5.399 1.00 94.56 276 TYR A N 1
ATOM 1991 C CA . TYR A 1 276 ? 2.795 2.330 5.202 1.00 94.56 276 TYR A CA 1
ATOM 1992 C C . TYR A 1 276 ? 2.591 1.551 6.513 1.00 94.56 276 TYR A C 1
ATOM 1994 O O . TYR A 1 276 ? 1.462 1.199 6.863 1.00 94.56 276 TYR A O 1
ATOM 2002 N N . ALA A 1 277 ? 3.670 1.308 7.270 1.00 95.50 277 ALA A N 1
ATOM 2003 C CA . ALA A 1 277 ? 3.610 0.653 8.578 1.00 95.50 277 ALA A CA 1
ATOM 2004 C C . ALA A 1 277 ? 2.733 1.439 9.563 1.00 95.50 277 ALA A C 1
ATOM 2006 O O . ALA A 1 277 ? 1.847 0.870 10.211 1.00 95.50 277 ALA A O 1
ATOM 2007 N N . LEU A 1 278 ? 2.931 2.758 9.608 1.00 95.25 278 LEU A N 1
ATOM 2008 C CA . LEU A 1 278 ? 2.133 3.666 10.411 1.00 95.25 278 LEU A CA 1
ATOM 2009 C C . LEU A 1 278 ? 0.664 3.614 9.998 1.00 95.25 278 LEU A C 1
ATOM 2011 O O . LEU A 1 278 ? -0.192 3.359 10.839 1.00 95.25 278 LEU A O 1
ATOM 2015 N N . GLY A 1 279 ? 0.363 3.720 8.706 1.00 96.56 279 GLY A N 1
ATOM 2016 C CA . GLY A 1 279 ? -0.999 3.603 8.193 1.00 96.56 279 GLY A CA 1
ATOM 2017 C C . GLY A 1 279 ? -1.694 2.287 8.562 1.00 96.56 279 GLY A C 1
ATOM 2018 O O . GLY A 1 279 ? -2.877 2.304 8.90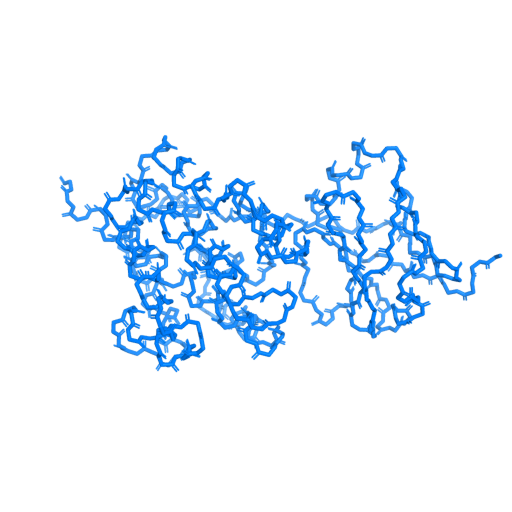1 1.00 96.56 279 GLY A O 1
ATOM 2019 N N . CYS A 1 280 ? -0.970 1.161 8.600 1.00 97.38 280 CYS A N 1
ATOM 2020 C CA . CYS A 1 280 ? -1.521 -0.118 9.067 1.00 97.38 280 CYS A CA 1
ATOM 2021 C C . CYS A 1 280 ? -1.916 -0.052 10.550 1.00 97.38 280 CYS A C 1
ATOM 2023 O O . CYS A 1 280 ? -3.000 -0.502 10.929 1.00 97.38 280 CYS A O 1
ATOM 2025 N N . ALA A 1 281 ? -1.054 0.531 11.386 1.00 97.00 281 ALA A N 1
ATOM 2026 C CA . ALA A 1 281 ? -1.300 0.681 12.815 1.00 97.00 281 ALA A CA 1
ATOM 2027 C C . ALA A 1 281 ? -2.489 1.616 13.096 1.00 97.00 281 ALA A C 1
ATOM 2029 O O . ALA A 1 281 ? -3.390 1.274 13.865 1.00 97.00 281 ALA A O 1
ATOM 2030 N N . LEU A 1 282 ? -2.531 2.769 12.422 1.00 95.81 282 LEU A N 1
ATOM 2031 C CA . LEU A 1 282 ? -3.602 3.754 12.560 1.00 95.81 282 LEU A CA 1
ATOM 2032 C C . LEU A 1 282 ? -4.941 3.214 12.042 1.00 95.81 282 LEU A C 1
ATOM 2034 O O . LEU A 1 282 ? -5.965 3.373 12.706 1.00 95.81 282 LEU A O 1
ATOM 2038 N N . GLY A 1 283 ? -4.929 2.528 10.894 1.00 96.25 283 GLY A N 1
ATOM 2039 C CA . GLY A 1 283 ? -6.105 1.879 10.321 1.00 96.25 283 GLY A CA 1
ATOM 2040 C C . GLY A 1 283 ? -6.689 0.823 11.257 1.00 96.25 283 GLY A C 1
ATOM 2041 O O . GLY A 1 283 ? -7.893 0.829 11.508 1.00 96.25 283 GLY A O 1
ATOM 2042 N N . ALA A 1 284 ? -5.841 -0.022 11.853 1.00 96.81 284 ALA A N 1
ATOM 2043 C CA . ALA A 1 284 ? -6.264 -0.994 12.861 1.00 96.81 284 ALA A CA 1
ATOM 2044 C C . ALA A 1 284 ? -6.952 -0.316 14.061 1.00 96.81 284 ALA A C 1
ATOM 2046 O O . ALA A 1 284 ? -8.032 -0.731 14.484 1.00 96.81 284 ALA A O 1
ATOM 2047 N N . LEU A 1 285 ? -6.361 0.755 14.599 1.00 95.94 285 LEU A N 1
ATOM 2048 C CA . LEU A 1 285 ? -6.917 1.472 15.750 1.00 95.94 285 LEU A CA 1
ATOM 2049 C C . LEU A 1 285 ? -8.237 2.178 15.430 1.00 95.94 285 LEU A C 1
ATOM 2051 O O . LEU A 1 285 ? -9.155 2.138 16.251 1.00 95.94 285 LEU A O 1
ATOM 2055 N N . ALA A 1 286 ? -8.345 2.797 14.252 1.00 95.12 286 ALA A N 1
ATOM 2056 C CA . ALA A 1 286 ? -9.567 3.462 13.812 1.00 95.12 286 ALA A CA 1
ATOM 2057 C C . ALA A 1 286 ? -10.719 2.457 13.646 1.00 95.12 286 ALA A C 1
ATOM 2059 O O . ALA A 1 286 ? -11.782 2.656 14.233 1.00 95.12 286 ALA A O 1
ATOM 2060 N N . LEU A 1 287 ? -10.475 1.345 12.941 1.00 95.25 287 LEU A N 1
ATOM 2061 C CA . LEU A 1 287 ? -11.468 0.293 12.688 1.00 95.25 287 LEU A CA 1
ATOM 2062 C C . LEU A 1 287 ? -11.915 -0.410 13.974 1.00 95.25 287 LEU A C 1
ATOM 2064 O O . LEU A 1 287 ? -13.100 -0.654 14.181 1.00 95.25 287 LEU A O 1
ATOM 2068 N N . ALA A 1 288 ? -10.990 -0.690 14.895 1.00 93.94 288 ALA A N 1
ATOM 2069 C CA . ALA A 1 288 ? -11.356 -1.261 16.188 1.00 93.94 288 ALA A CA 1
ATOM 2070 C C . ALA A 1 288 ? -12.180 -0.297 17.066 1.00 93.94 288 ALA A C 1
ATOM 2072 O O . ALA A 1 288 ? -12.899 -0.734 17.969 1.00 93.94 288 ALA A O 1
ATOM 2073 N N . GLY A 1 289 ? -12.070 1.014 16.825 1.00 84.81 289 GLY A N 1
ATOM 2074 C CA . GLY A 1 289 ? -12.874 2.042 17.479 1.00 84.81 289 GLY A CA 1
ATOM 2075 C C . GLY A 1 289 ? -14.348 2.013 17.066 1.00 84.81 289 GLY A C 1
ATOM 2076 O O . GLY A 1 289 ? -15.201 2.268 17.917 1.00 84.81 289 GLY A O 1
ATOM 2077 N N . SER A 1 290 ? -14.647 1.647 15.813 1.00 72.44 290 SER A N 1
ATOM 2078 C CA . SER A 1 290 ? -16.011 1.521 15.268 1.00 72.44 290 SER A CA 1
ATOM 2079 C C . SER A 1 290 ? -16.858 0.522 16.056 1.00 72.44 290 SER A C 1
ATOM 2081 O O . SER A 1 290 ? -18.013 0.791 16.381 1.00 72.44 290 SER A O 1
ATOM 2083 N N . TYR A 1 291 ? -16.245 -0.591 16.474 1.00 57.28 291 TYR A N 1
ATOM 2084 C CA . TYR A 1 291 ? -16.914 -1.662 17.215 1.00 57.28 291 TYR A CA 1
ATOM 2085 C C . TYR A 1 291 ? -17.514 -1.214 18.560 1.00 57.28 291 TYR A C 1
ATOM 2087 O O . TYR A 1 291 ? -18.484 -1.799 19.028 1.00 57.28 291 TYR A O 1
ATOM 2095 N N . ARG A 1 292 ? -16.979 -0.167 19.207 1.00 58.16 292 ARG A N 1
ATOM 2096 C CA . ARG A 1 292 ? -17.445 0.270 20.541 1.00 58.16 292 ARG A CA 1
ATOM 2097 C C . ARG A 1 292 ? -18.824 0.950 20.546 1.00 58.16 292 ARG A C 1
ATOM 2099 O O . ARG A 1 292 ? -19.258 1.363 21.619 1.00 58.16 292 ARG A O 1
ATOM 2106 N N . ARG A 1 293 ? -19.475 1.130 19.391 1.00 50.44 293 ARG A N 1
ATOM 2107 C CA . ARG A 1 293 ? -20.769 1.831 19.272 1.00 50.44 293 ARG A CA 1
ATOM 2108 C C . ARG A 1 293 ? -21.985 0.934 18.997 1.00 50.44 293 ARG A C 1
ATOM 2110 O O . ARG A 1 293 ? -23.086 1.476 18.945 1.00 50.44 293 ARG A O 1
ATOM 2117 N N . ASN A 1 294 ? -21.800 -0.382 18.875 1.00 41.44 294 ASN A N 1
ATOM 2118 C CA . ASN A 1 294 ? -22.892 -1.367 18.852 1.00 41.44 294 ASN A CA 1
ATOM 2119 C C . ASN A 1 294 ? -23.042 -2.054 20.213 1.00 41.44 294 ASN A C 1
ATOM 2121 O O . ASN A 1 294 ? -24.156 -2.551 20.482 1.00 41.44 294 ASN A O 1
#

pLDDT: mean 92.37, std 7.99, range [41.44, 98.44]

Solvent-accessible surface area (backbone atoms only — not comparable to full-atom values): 14159 Å² total; per-residue (Å²): 129,63,84,42,80,44,48,27,46,31,35,18,46,63,34,50,56,53,35,74,72,34,83,60,45,64,32,31,28,72,39,48,31,50,54,36,28,36,31,39,44,85,87,37,38,40,38,44,25,12,74,91,44,78,56,38,32,47,15,33,26,30,66,51,72,62,68,40,46,64,43,54,64,70,39,59,30,38,40,36,79,62,28,42,39,30,85,41,34,34,37,32,49,68,86,36,42,78,39,85,36,57,48,38,65,43,82,93,50,42,29,65,56,39,33,48,52,12,52,52,47,33,46,74,73,72,32,88,60,57,69,69,56,40,46,43,73,75,33,52,73,45,30,48,77,67,22,42,57,16,52,53,31,35,47,47,14,52,25,70,72,32,36,68,42,21,29,54,12,32,70,52,22,48,40,28,48,68,78,67,48,12,40,26,38,30,28,51,20,19,33,27,28,30,49,57,21,34,29,65,26,23,65,49,54,71,68,57,55,49,45,34,36,51,23,54,60,50,96,60,44,78,81,50,32,46,58,55,34,52,34,48,34,56,32,8,54,73,25,28,34,39,52,38,55,32,42,65,56,33,80,84,58,54,68,72,60,25,50,55,21,48,65,54,31,52,69,37,66,99,47,40,22,51,34,25,54,47,19,36,18,45,32,25,40,20,33,25,53,37,48,77,77,119

Radius of gyration: 18.81 Å; Cα contacts (8 Å, |Δi|>4): 650; chains: 1; bounding box: 46×44×52 Å

Mean predicted aligned error: 4.29 Å

Secondary structure (DSSP, 8-state):
--SEEEEEEEEEHHHHHHHHH-S-EEEEEEEE-SSEEEEEETTEEEEEE-TTSPPPTTEEEES-SS-STTSPTT-EEEEETTEEEETTEEEE-TTPEEE--BPP--TT--HHHHHHHHHHHHHHTT--S-HHHHHHHH-HHHHTTTHHHHHHHHHHHHHHT-HHHHHHHHHHHTT-SSSSS-HHHHHHHHHHHHHHHHTTTTT--HHHHHHHHHHTS-TTHHHHS-HHHHHHHHHHHTTB--HHHHHHH-SSS-HHHHHHHHHHHTTSTTTHHHHHHHHHHHHHHHHHHHGGG-

Foldseek 3Di:
DAPAEWEFAADEVLLVVVQVPPQKFKWFWQDFDLAWTWTDTPLAIEIEGEPLAFAWNRYTYTPDSGDRNVADGGWMWMDHPQFIDTDNYTYGHPPHHYDYQFAAQQPPAALVLLLVLLCLLCVLVVHPDDLLVSCCVQPVQCCPDCSSVLVVLCLCCLQVLNLVSLLVSLVSLQLGDDDQAHLSLLLLLLLLLLLNLCCVNLVNDPVSSLSSLVSNLHPCNVVRHHSNSNNSSVCSNVRGGTPLSSLSSHSPDDPVSNSVSLVSLPPPDPRSSVSNSSSNSSSSNSSSNNSVPD